Protein AF-A0A7K1SNZ6-F1 (afdb_monomer)

Structure (mmCIF, N/CA/C/O backbone):
data_AF-A0A7K1SNZ6-F1
#
_entry.id   AF-A0A7K1SNZ6-F1
#
loop_
_atom_site.group_PDB
_atom_site.id
_atom_site.type_symbol
_atom_site.label_atom_id
_atom_site.label_alt_id
_atom_site.label_comp_id
_atom_site.label_asym_id
_atom_site.label_entity_id
_atom_site.label_seq_id
_atom_site.pdbx_PDB_ins_code
_atom_site.Cartn_x
_atom_site.Cartn_y
_atom_site.Cartn_z
_atom_site.occupancy
_atom_site.B_iso_or_equiv
_atom_site.auth_seq_id
_atom_site.auth_comp_id
_atom_site.auth_asym_id
_atom_site.auth_atom_id
_atom_site.pdbx_PDB_model_num
ATOM 1 N N . MET A 1 1 ? -1.667 -1.024 -24.537 1.00 57.47 1 MET A N 1
ATOM 2 C CA . MET A 1 1 ? -0.848 -2.025 -25.266 1.00 57.47 1 MET A CA 1
ATOM 3 C C . MET A 1 1 ? 0.159 -1.388 -26.225 1.00 57.47 1 MET A C 1
ATOM 5 O O . MET A 1 1 ? 1.311 -1.792 -26.178 1.00 57.47 1 MET A O 1
ATOM 9 N N . SER A 1 2 ? -0.207 -0.375 -27.024 1.00 73.75 2 SER A N 1
ATOM 10 C CA . SER A 1 2 ? 0.684 0.258 -28.022 1.00 73.75 2 SER A CA 1
ATOM 11 C C . SER A 1 2 ? 2.020 0.777 -27.465 1.00 73.75 2 SER A C 1
ATOM 13 O O . SER A 1 2 ? 3.071 0.443 -28.004 1.00 73.75 2 SER A O 1
ATOM 15 N N . TRP A 1 3 ? 2.006 1.516 -26.352 1.00 80.81 3 TRP A N 1
ATOM 16 C CA . TRP A 1 3 ? 3.226 2.086 -25.759 1.00 80.81 3 TRP A CA 1
ATOM 17 C C . TRP A 1 3 ? 4.216 1.035 -25.242 1.00 80.81 3 TRP A C 1
ATOM 19 O O . TRP A 1 3 ? 5.423 1.224 -25.354 1.00 80.81 3 TRP A O 1
ATOM 29 N N . LYS A 1 4 ? 3.731 -0.113 -24.742 1.00 82.69 4 LYS A N 1
ATOM 30 C CA . LYS A 1 4 ? 4.611 -1.208 -24.302 1.00 82.69 4 LYS A CA 1
ATOM 31 C C . LYS A 1 4 ? 5.276 -1.906 -25.486 1.00 82.69 4 LYS A C 1
ATOM 33 O O . LYS A 1 4 ? 6.459 -2.219 -25.418 1.00 82.69 4 LYS A O 1
ATOM 38 N N . CYS A 1 5 ? 4.533 -2.126 -26.571 1.00 82.38 5 CYS A N 1
ATOM 39 C CA . CYS A 1 5 ? 5.098 -2.659 -27.809 1.00 82.38 5 CYS A CA 1
ATOM 40 C C . CYS A 1 5 ? 6.166 -1.718 -28.372 1.00 82.38 5 CYS A C 1
ATOM 42 O O . CYS A 1 5 ? 7.223 -2.182 -28.789 1.00 82.38 5 CYS A O 1
ATOM 44 N N . TYR A 1 6 ? 5.911 -0.408 -28.332 1.00 83.25 6 TYR A N 1
ATOM 45 C CA . TYR A 1 6 ? 6.887 0.586 -28.756 1.00 83.25 6 TYR A CA 1
ATOM 46 C C . TYR A 1 6 ? 8.142 0.564 -27.883 1.00 83.25 6 TYR A C 1
ATOM 48 O O . TYR A 1 6 ? 9.233 0.500 -28.428 1.00 83.25 6 TYR A O 1
ATOM 56 N N . GLU A 1 7 ? 8.011 0.522 -26.555 1.00 82.69 7 GLU A N 1
ATOM 57 C CA . GLU A 1 7 ? 9.158 0.447 -25.638 1.00 82.69 7 GLU A CA 1
ATOM 58 C C . GLU A 1 7 ? 10.034 -0.789 -25.879 1.00 82.69 7 GLU A C 1
ATOM 60 O O . GLU A 1 7 ? 11.257 -0.668 -25.935 1.00 82.69 7 GLU A O 1
ATOM 65 N N . LEU A 1 8 ? 9.417 -1.954 -26.099 1.00 84.81 8 LEU A N 1
ATOM 66 C CA . LEU A 1 8 ? 10.135 -3.187 -26.427 1.00 84.81 8 LEU A CA 1
ATOM 67 C C . LEU A 1 8 ? 10.805 -3.118 -27.804 1.00 84.81 8 LEU A C 1
ATOM 69 O O . LEU A 1 8 ? 11.910 -3.621 -27.971 1.00 84.81 8 LEU A O 1
ATOM 73 N N . ALA A 1 9 ? 10.159 -2.493 -28.790 1.00 84.75 9 ALA A N 1
ATOM 74 C CA . ALA A 1 9 ? 10.706 -2.356 -30.136 1.00 84.75 9 ALA A CA 1
ATOM 75 C C . ALA A 1 9 ? 11.803 -1.285 -30.224 1.00 84.75 9 ALA A C 1
ATOM 77 O O . ALA A 1 9 ? 12.743 -1.442 -31.001 1.00 84.75 9 ALA A O 1
ATOM 78 N N . PHE A 1 10 ? 11.713 -0.219 -29.423 1.00 83.38 10 PHE A N 1
ATOM 79 C CA . PHE A 1 10 ? 12.566 0.970 -29.467 1.00 83.38 10 PHE A CA 1
ATOM 80 C C . PHE A 1 10 ? 14.077 0.677 -29.553 1.00 83.38 10 PHE A C 1
ATOM 82 O O . PHE A 1 10 ? 14.726 1.215 -30.456 1.00 83.38 10 PHE A O 1
ATOM 89 N N . PRO A 1 11 ? 14.673 -0.209 -28.722 1.00 80.31 11 PRO A N 1
ATOM 90 C CA . PRO A 1 11 ? 16.097 -0.540 -28.835 1.00 80.31 11 PRO A CA 1
ATOM 91 C C . PRO A 1 11 ? 16.461 -1.293 -30.123 1.00 80.31 11 PRO A C 1
ATOM 93 O O . PRO A 1 11 ? 17.622 -1.252 -30.541 1.00 80.31 11 PRO A O 1
ATOM 96 N N . HIS A 1 12 ? 15.495 -1.963 -30.754 1.00 82.25 12 HIS A N 1
ATOM 97 C CA . HIS A 1 12 ? 15.685 -2.794 -31.941 1.00 82.25 12 HIS A CA 1
ATOM 98 C C .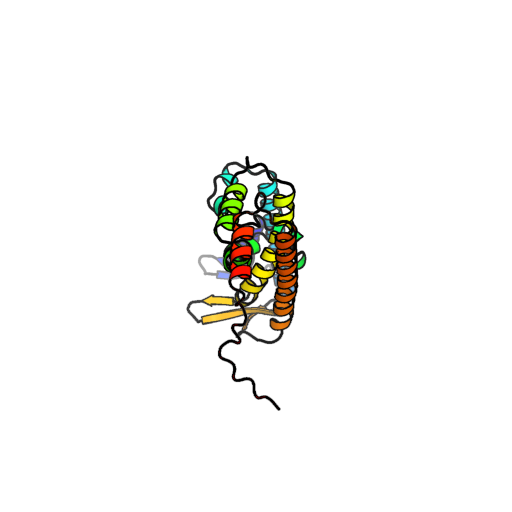 HIS A 1 12 ? 15.452 -2.046 -33.256 1.00 82.25 12 HIS A C 1
ATOM 100 O O . HIS A 1 12 ? 15.982 -2.472 -34.276 1.00 82.25 12 HIS A O 1
ATOM 106 N N . LEU A 1 13 ? 14.759 -0.900 -33.247 1.00 80.94 13 LEU A N 1
ATOM 107 C CA . LEU A 1 13 ? 14.445 -0.124 -34.461 1.00 80.94 13 LEU A CA 1
ATOM 108 C C . LEU A 1 13 ? 15.685 0.314 -35.263 1.00 80.94 13 LEU A C 1
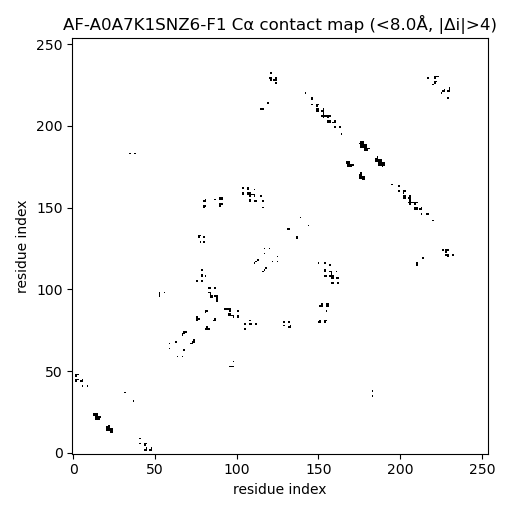ATOM 110 O O . LEU A 1 13 ? 15.599 0.549 -36.466 1.00 80.94 13 LEU A O 1
ATOM 114 N N . LYS A 1 14 ? 16.849 0.407 -34.613 1.00 75.88 14 LYS A N 1
ATOM 115 C CA . LYS A 1 14 ? 18.131 0.771 -35.243 1.00 75.88 14 LYS A CA 1
ATOM 116 C C . LYS A 1 14 ? 18.872 -0.401 -35.895 1.00 75.88 14 LYS A C 1
ATOM 118 O O . LYS A 1 14 ? 19.865 -0.175 -36.591 1.00 75.88 14 LYS A O 1
ATOM 123 N N . PHE A 1 15 ? 18.431 -1.632 -35.651 1.00 77.62 15 PHE A N 1
ATOM 124 C CA . PHE A 1 15 ? 19.070 -2.847 -36.140 1.00 77.62 15 PHE A CA 1
ATOM 125 C C . PHE A 1 15 ? 18.203 -3.511 -37.211 1.00 77.62 15 PHE A C 1
ATOM 127 O O . PHE A 1 15 ? 16.993 -3.645 -37.060 1.00 77.62 15 PHE A O 1
ATOM 134 N N . LYS A 1 16 ? 18.836 -3.969 -38.290 1.00 76.62 16 LYS A N 1
ATOM 135 C CA . LYS A 1 16 ? 18.243 -4.895 -39.255 1.00 76.62 16 LYS A CA 1
ATOM 136 C C . LYS A 1 16 ? 18.978 -6.222 -39.173 1.00 76.62 16 LYS A C 1
ATOM 138 O O . LYS A 1 16 ? 20.205 -6.248 -39.211 1.00 76.62 16 LYS A O 1
ATOM 143 N N . ALA A 1 17 ? 18.225 -7.309 -39.065 1.00 78.00 17 ALA A N 1
ATOM 144 C CA . ALA A 1 17 ? 18.748 -8.656 -39.236 1.00 78.00 17 ALA A CA 1
ATOM 145 C C . ALA A 1 17 ? 18.570 -9.064 -40.704 1.00 78.00 17 ALA A C 1
ATOM 147 O O . ALA A 1 17 ? 17.466 -8.960 -41.237 1.00 78.00 17 ALA A O 1
ATOM 148 N N . GLY A 1 18 ? 19.649 -9.496 -41.351 1.00 83.44 18 GLY A N 1
ATOM 149 C CA . GLY A 1 18 ? 19.630 -10.053 -42.703 1.00 83.44 18 GLY A CA 1
ATOM 150 C C . GLY A 1 18 ? 20.576 -11.245 -42.825 1.00 83.44 18 GLY A C 1
ATOM 151 O O . GLY A 1 18 ? 21.209 -11.645 -41.850 1.00 83.44 18 GLY A O 1
ATOM 152 N N . GLU A 1 19 ? 20.708 -11.793 -44.032 1.00 78.25 19 GLU A N 1
ATOM 153 C CA . GLU A 1 19 ? 21.561 -12.966 -44.308 1.00 78.25 19 GLU A CA 1
ATOM 154 C C . GLU A 1 19 ? 23.050 -12.719 -44.006 1.00 78.25 19 GLU A C 1
ATOM 156 O O . GLU A 1 19 ? 23.795 -13.647 -43.710 1.00 78.25 19 GLU A O 1
ATOM 161 N N . LEU A 1 20 ? 23.472 -11.451 -44.003 1.00 78.25 20 LEU A N 1
ATOM 162 C CA . LEU A 1 20 ? 24.823 -11.006 -43.643 1.00 78.25 20 LEU A CA 1
ATOM 163 C C . LEU A 1 20 ? 24.978 -10.644 -42.151 1.00 78.25 20 LEU A C 1
ATOM 165 O O . LEU A 1 20 ? 25.983 -10.051 -41.763 1.00 78.25 20 LEU A O 1
ATOM 169 N N . GLY A 1 21 ? 23.990 -10.965 -41.311 1.00 82.62 21 GLY A N 1
ATOM 170 C CA . GLY A 1 21 ? 24.003 -10.699 -39.872 1.00 82.62 21 GLY A CA 1
ATOM 171 C C . GLY A 1 21 ? 23.255 -9.429 -39.454 1.00 82.62 21 GLY A C 1
ATOM 172 O O . GLY A 1 21 ? 22.357 -8.942 -40.146 1.00 82.62 21 GLY A O 1
ATOM 173 N N . LEU A 1 22 ? 23.595 -8.912 -38.268 1.00 79.81 22 LEU A N 1
ATOM 174 C CA . LEU A 1 22 ? 22.990 -7.708 -37.692 1.00 79.81 22 LEU A CA 1
ATOM 175 C C . LEU A 1 22 ? 23.693 -6.451 -38.217 1.00 79.81 22 LEU A C 1
ATOM 177 O O . LEU A 1 22 ? 24.872 -6.232 -37.947 1.00 79.81 22 LEU A O 1
ATOM 181 N N . GLN A 1 23 ? 22.956 -5.601 -38.928 1.00 76.62 23 GLN A N 1
ATOM 182 C CA . GLN A 1 23 ? 23.449 -4.338 -39.473 1.00 76.62 23 GLN A CA 1
ATOM 183 C C . GLN A 1 23 ? 22.744 -3.147 -38.819 1.00 76.62 23 GLN A C 1
ATOM 185 O O . GLN A 1 23 ? 21.534 -3.167 -38.584 1.00 76.62 23 GLN A O 1
ATOM 190 N N . LYS A 1 24 ? 23.497 -2.080 -38.535 1.00 77.38 24 LYS A N 1
ATOM 191 C CA . LYS A 1 24 ? 22.931 -0.801 -38.091 1.00 77.38 24 LYS A CA 1
ATOM 192 C C . LYS A 1 24 ? 22.447 -0.017 -39.309 1.00 77.38 24 LYS A C 1
ATOM 194 O O . LYS A 1 24 ? 23.202 0.176 -40.258 1.00 77.38 24 LYS A O 1
ATOM 199 N N . VAL A 1 25 ? 21.211 0.471 -39.271 1.00 72.50 25 VAL A N 1
ATOM 200 C CA . VAL A 1 25 ? 20.661 1.298 -40.353 1.00 72.50 25 VAL A CA 1
ATOM 201 C C . VAL A 1 25 ? 21.091 2.747 -40.147 1.00 72.50 25 VAL A C 1
ATOM 203 O O . VAL A 1 25 ? 20.584 3.416 -39.253 1.00 72.50 25 VAL A O 1
ATOM 206 N N . ASN A 1 26 ? 22.006 3.239 -40.981 1.00 75.38 26 ASN A N 1
ATOM 207 C CA . ASN A 1 26 ? 22.326 4.663 -41.084 1.00 75.38 26 ASN A CA 1
ATOM 208 C C . ASN A 1 26 ? 21.947 5.143 -42.493 1.00 75.38 26 ASN A C 1
ATOM 210 O O . ASN A 1 26 ? 22.510 4.670 -43.478 1.00 75.38 26 ASN A O 1
ATOM 214 N N . GLY A 1 27 ? 20.979 6.056 -42.598 1.00 78.31 27 GLY A N 1
ATOM 215 C CA . GLY A 1 27 ? 20.646 6.709 -43.868 1.00 78.31 27 GLY A CA 1
ATOM 216 C C . GLY A 1 27 ? 21.690 7.763 -44.251 1.00 78.31 27 GLY A C 1
ATOM 217 O O . GLY A 1 27 ? 22.347 8.323 -43.378 1.00 78.31 27 GLY A O 1
ATOM 218 N N . GLN A 1 28 ? 21.807 8.071 -45.547 1.00 72.88 28 GLN A N 1
ATOM 219 C CA . GLN A 1 28 ? 22.825 8.982 -46.106 1.00 72.88 28 GLN A CA 1
ATOM 220 C C . GLN A 1 28 ? 22.771 10.421 -45.537 1.00 72.88 28 GLN A C 1
ATOM 222 O O . GLN A 1 28 ? 23.765 11.129 -45.617 1.00 72.88 28 GLN A O 1
ATOM 227 N N . ASN A 1 29 ? 21.656 10.813 -44.901 1.00 78.00 29 ASN A N 1
ATOM 228 C CA . ASN A 1 29 ? 21.442 12.106 -44.227 1.00 78.00 29 ASN A CA 1
ATOM 229 C C . ASN A 1 29 ? 20.966 11.959 -42.763 1.00 78.00 29 ASN A C 1
ATOM 231 O O . ASN A 1 29 ? 20.324 12.858 -42.222 1.00 78.00 29 ASN A O 1
ATOM 235 N N . ALA A 1 30 ? 21.188 10.807 -42.123 1.00 75.56 30 ALA A N 1
ATOM 236 C CA . ALA A 1 30 ? 20.726 10.586 -40.753 1.00 75.56 30 ALA A CA 1
ATOM 237 C C . ALA A 1 30 ? 21.643 11.288 -39.735 1.00 75.56 30 ALA A C 1
ATOM 239 O O . ALA A 1 30 ? 22.845 11.028 -39.695 1.00 75.56 30 ALA A O 1
ATOM 240 N N . VAL A 1 31 ? 21.068 12.137 -38.879 1.00 77.62 31 VAL A N 1
ATOM 241 C CA . VAL A 1 31 ? 21.777 12.728 -37.734 1.00 77.62 31 VAL A CA 1
ATOM 242 C C . VAL A 1 31 ? 21.830 11.703 -36.601 1.00 77.62 31 VAL A C 1
ATOM 244 O O . VAL A 1 31 ? 20.829 11.060 -36.281 1.00 77.62 31 VAL A O 1
ATOM 247 N N . ALA A 1 32 ? 23.006 11.520 -36.001 1.00 75.50 32 ALA A N 1
ATOM 248 C CA . ALA A 1 32 ? 23.161 10.638 -34.852 1.00 75.50 32 ALA A CA 1
ATOM 249 C C . ALA A 1 32 ? 22.458 11.238 -33.623 1.00 75.50 32 ALA A C 1
ATOM 251 O O . ALA A 1 32 ? 22.803 12.332 -33.191 1.00 75.50 32 ALA A O 1
ATOM 252 N N . ILE A 1 33 ? 21.505 10.499 -33.054 1.00 77.38 33 ILE A N 1
ATOM 253 C CA . ILE A 1 33 ? 20.832 10.861 -31.799 1.00 77.38 33 ILE A CA 1
ATOM 254 C C . ILE A 1 33 ? 21.822 10.687 -30.640 1.00 77.38 33 ILE A C 1
ATOM 256 O O . ILE A 1 33 ? 22.510 9.661 -30.551 1.00 77.38 33 ILE A O 1
ATOM 260 N N . SER A 1 34 ? 21.893 11.673 -29.749 1.00 83.81 34 SER A N 1
ATOM 261 C CA . SER A 1 34 ? 22.711 11.595 -28.539 1.00 83.81 34 SER A CA 1
ATOM 262 C C . SER A 1 34 ? 22.146 10.583 -27.530 1.00 83.81 34 SER A C 1
ATOM 264 O O . SER A 1 34 ? 20.972 10.212 -27.559 1.00 83.81 34 SER A O 1
ATOM 266 N N . LYS A 1 35 ? 22.974 10.127 -26.580 1.00 80.62 35 LYS A N 1
ATOM 267 C CA . LYS A 1 35 ? 22.510 9.225 -25.508 1.00 80.62 35 LYS A CA 1
ATOM 268 C C . LYS A 1 35 ? 21.352 9.846 -24.712 1.00 80.62 35 LYS A C 1
ATOM 270 O O . LYS A 1 35 ? 20.414 9.131 -24.377 1.00 80.62 35 LYS A O 1
ATOM 275 N N . TRP A 1 36 ? 21.416 11.147 -24.431 1.00 80.44 36 TRP A N 1
ATOM 276 C CA . TRP A 1 36 ? 20.411 11.850 -23.633 1.00 80.44 36 TRP A CA 1
ATOM 277 C C . TRP A 1 36 ? 19.060 11.934 -24.331 1.00 80.44 36 TRP A C 1
ATOM 279 O O . TRP A 1 36 ? 18.066 11.571 -23.722 1.00 80.44 36 TRP A O 1
ATOM 289 N N . GLU A 1 37 ? 19.020 12.292 -25.613 1.00 81.88 37 GLU A N 1
ATOM 290 C CA . GLU A 1 37 ? 17.768 12.331 -26.388 1.00 81.88 37 GLU A CA 1
ATOM 291 C C . GLU A 1 37 ? 17.118 10.942 -26.503 1.00 81.88 37 GLU A C 1
ATOM 293 O O . GLU A 1 37 ? 15.893 10.809 -26.472 1.00 81.88 37 GLU A O 1
ATOM 298 N N . TYR A 1 38 ? 17.933 9.884 -26.602 1.00 83.69 38 TYR A N 1
ATOM 299 C CA . TYR A 1 38 ? 17.439 8.506 -26.585 1.00 83.69 38 TYR A CA 1
ATOM 300 C C . TYR A 1 38 ? 16.837 8.126 -25.226 1.00 83.69 38 TYR A C 1
ATOM 302 O O . TYR A 1 38 ? 1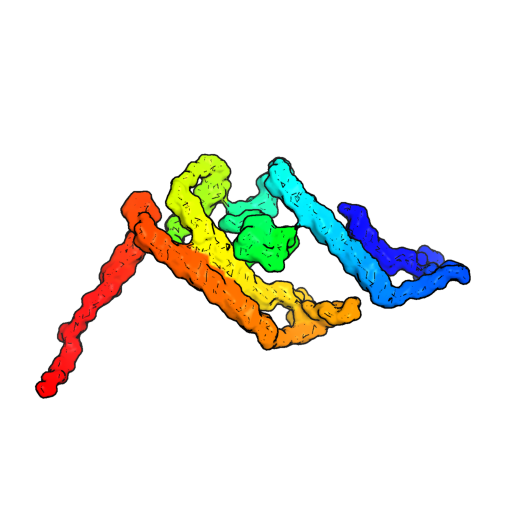5.768 7.513 -25.178 1.00 83.69 38 TYR A O 1
ATOM 310 N N . VAL A 1 39 ? 17.531 8.452 -24.131 1.00 83.81 39 VAL A N 1
ATOM 311 C CA . VAL A 1 39 ? 17.058 8.175 -22.767 1.00 83.81 39 VAL A CA 1
ATOM 312 C C . VAL A 1 39 ? 15.784 8.963 -22.479 1.00 83.81 39 VAL A C 1
ATOM 314 O O . VAL A 1 39 ? 14.804 8.350 -22.074 1.00 83.81 39 VAL A O 1
ATOM 317 N N . ASP A 1 40 ? 15.756 10.255 -22.793 1.00 84.75 40 ASP A N 1
ATOM 318 C CA . ASP A 1 40 ? 14.594 11.132 -22.625 1.00 84.75 40 ASP A CA 1
ATOM 319 C C . ASP A 1 40 ? 13.374 10.606 -23.397 1.00 84.75 40 ASP A C 1
ATOM 321 O O . ASP A 1 40 ? 12.301 10.402 -22.831 1.00 84.75 40 ASP A O 1
ATOM 325 N N . SER A 1 41 ? 13.562 10.227 -24.667 1.00 84.69 41 SER A N 1
ATOM 326 C CA . SER A 1 41 ? 12.498 9.600 -25.461 1.00 84.69 41 SER A CA 1
ATOM 327 C C . SER A 1 41 ? 11.994 8.306 -24.816 1.00 84.69 41 SER A C 1
ATOM 329 O O . SER A 1 41 ? 10.788 8.063 -24.748 1.00 84.69 41 SER A O 1
ATOM 331 N N . LYS A 1 42 ? 12.896 7.442 -24.336 1.00 83.81 42 LYS A N 1
ATOM 332 C CA . LYS A 1 42 ? 12.517 6.195 -23.657 1.00 83.81 42 LYS A CA 1
ATOM 333 C C . LYS A 1 42 ? 11.740 6.478 -22.365 1.00 83.81 42 LYS A C 1
ATOM 335 O O . LYS A 1 42 ? 10.724 5.828 -22.127 1.00 83.81 42 LYS A O 1
ATOM 340 N N . GLU A 1 43 ? 12.194 7.426 -21.555 1.00 85.56 43 GLU A N 1
ATOM 341 C CA . GLU A 1 43 ? 11.553 7.821 -20.300 1.00 85.56 43 GLU A CA 1
ATOM 342 C C . GLU A 1 43 ? 10.167 8.426 -20.539 1.00 85.56 43 GLU A C 1
ATOM 344 O O . GLU A 1 43 ? 9.212 8.022 -19.876 1.00 85.56 43 GLU A O 1
ATOM 349 N N . ALA A 1 44 ? 10.0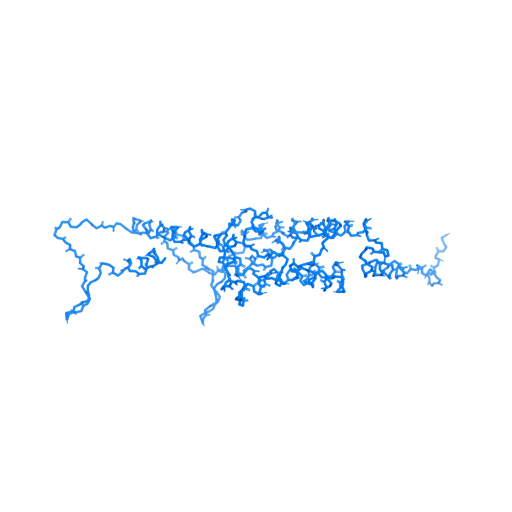07 9.278 -21.554 1.00 86.19 44 ALA A N 1
ATOM 350 C CA . ALA A 1 44 ? 8.705 9.805 -21.958 1.00 86.19 44 ALA A CA 1
ATOM 351 C C . ALA A 1 44 ? 7.721 8.687 -22.354 1.00 86.19 44 ALA A C 1
ATOM 353 O O . ALA A 1 44 ? 6.556 8.705 -21.949 1.00 86.19 44 ALA A O 1
ATOM 354 N N . ASN A 1 45 ? 8.181 7.664 -23.088 1.00 86.62 45 ASN A N 1
ATOM 355 C CA . ASN A 1 45 ? 7.344 6.505 -23.423 1.00 86.62 45 ASN A CA 1
ATOM 356 C C . ASN A 1 45 ? 6.944 5.693 -22.189 1.00 86.62 45 ASN A C 1
ATOM 358 O O . ASN A 1 45 ? 5.801 5.244 -22.094 1.00 86.62 45 ASN A O 1
ATOM 362 N N . LEU A 1 46 ? 7.875 5.493 -21.252 1.00 85.25 46 LEU A N 1
ATOM 363 C CA . LEU A 1 46 ? 7.595 4.806 -19.992 1.00 85.25 46 LEU A CA 1
ATOM 364 C C . LEU A 1 46 ? 6.585 5.589 -19.148 1.00 85.25 46 LEU A C 1
ATOM 366 O O . LEU A 1 46 ? 5.636 4.991 -18.650 1.00 85.25 46 LEU A O 1
ATOM 370 N N . ALA A 1 47 ? 6.711 6.915 -19.077 1.00 86.75 47 ALA A N 1
ATOM 371 C CA . ALA A 1 47 ? 5.753 7.771 -18.384 1.00 86.75 47 ALA A CA 1
ATOM 372 C C . ALA A 1 47 ? 4.343 7.674 -18.996 1.00 86.75 47 ALA A C 1
ATOM 374 O O . ALA A 1 47 ? 3.358 7.561 -18.268 1.00 86.75 47 ALA A O 1
ATOM 375 N N . MET A 1 48 ? 4.233 7.650 -20.331 1.00 86.81 48 MET A N 1
ATOM 376 C CA . MET A 1 48 ? 2.946 7.464 -21.018 1.00 86.81 48 MET A CA 1
ATOM 377 C C . MET A 1 48 ? 2.360 6.069 -20.799 1.00 86.81 48 MET A C 1
ATOM 379 O O . MET A 1 48 ? 1.146 5.922 -20.646 1.00 86.81 48 MET A O 1
ATOM 383 N N . LEU A 1 49 ? 3.207 5.038 -20.769 1.00 87.56 49 LEU A N 1
ATOM 384 C CA . LEU A 1 49 ? 2.786 3.681 -20.439 1.00 87.56 49 LEU A CA 1
ATOM 385 C C . LEU A 1 49 ? 2.240 3.605 -19.010 1.00 87.56 49 LEU A C 1
ATOM 387 O O . LEU A 1 49 ? 1.160 3.050 -18.817 1.00 87.56 49 LEU A O 1
ATOM 391 N N . ASP A 1 50 ? 2.962 4.160 -18.038 1.00 86.44 50 ASP A N 1
ATOM 392 C CA . ASP A 1 50 ? 2.539 4.173 -16.639 1.00 86.44 50 ASP A CA 1
ATOM 393 C C . ASP A 1 50 ? 1.220 4.946 -16.485 1.00 86.44 50 ASP A C 1
ATOM 395 O O . ASP A 1 50 ? 0.273 4.414 -15.911 1.00 86.44 50 ASP A O 1
ATOM 399 N N . LEU A 1 51 ? 1.082 6.124 -17.104 1.00 87.62 51 LEU A N 1
ATOM 400 C CA . LEU A 1 51 ? -0.176 6.882 -17.105 1.00 87.62 51 LEU A CA 1
ATOM 401 C C . LEU A 1 51 ? -1.344 6.079 -17.702 1.00 87.62 51 LEU A C 1
ATOM 403 O O . LEU A 1 51 ? -2.440 6.049 -17.140 1.00 87.62 51 LEU A O 1
ATOM 407 N N . ALA A 1 52 ? -1.125 5.408 -18.836 1.00 89.00 52 ALA A N 1
ATOM 408 C CA . ALA A 1 52 ? -2.152 4.585 -19.468 1.00 89.00 52 ALA A CA 1
ATOM 409 C C . ALA A 1 52 ? -2.569 3.398 -18.583 1.00 89.00 52 ALA A C 1
ATOM 411 O O . ALA A 1 52 ? -3.748 3.039 -18.557 1.00 89.00 52 ALA A O 1
ATOM 412 N N . LEU A 1 53 ? -1.622 2.798 -17.856 1.00 87.19 53 LEU A N 1
ATOM 413 C CA . LEU A 1 53 ? -1.900 1.726 -16.903 1.00 87.19 53 LEU A CA 1
ATOM 414 C C . LEU A 1 53 ? -2.691 2.233 -15.695 1.00 87.19 53 LEU A C 1
ATOM 416 O O . LEU A 1 53 ? -3.659 1.584 -15.306 1.00 87.19 53 LEU A O 1
ATOM 420 N N . GLU A 1 54 ? -2.342 3.388 -15.129 1.00 86.25 54 GLU A N 1
ATOM 421 C CA . GLU A 1 54 ? -3.088 3.934 -13.990 1.00 86.25 54 GLU A CA 1
ATOM 422 C C . GLU A 1 54 ? -4.514 4.345 -14.376 1.00 86.25 54 GLU A C 1
ATOM 424 O O . GLU A 1 54 ? -5.462 4.054 -13.644 1.00 86.25 54 GLU A O 1
ATOM 429 N N . ASN A 1 55 ? -4.705 4.914 -15.570 1.00 88.56 55 ASN A N 1
ATOM 430 C CA . ASN A 1 55 ? -6.042 5.195 -16.099 1.00 88.56 55 ASN A CA 1
ATOM 431 C C . ASN A 1 55 ? -6.864 3.913 -16.293 1.00 88.56 55 ASN A C 1
ATOM 433 O O . ASN A 1 55 ? -8.054 3.887 -15.982 1.00 88.56 55 ASN A O 1
ATOM 437 N N . PHE A 1 56 ? -6.234 2.836 -16.773 1.00 89.94 56 PHE A N 1
ATOM 438 C CA . PHE A 1 56 ? -6.886 1.534 -16.909 1.00 89.94 56 PHE A CA 1
ATOM 439 C C . PHE A 1 56 ? -7.345 0.982 -15.555 1.00 89.94 56 PHE A C 1
ATOM 441 O O . PHE A 1 56 ? -8.495 0.562 -15.424 1.00 89.94 56 PHE A O 1
ATOM 448 N N . TRP A 1 57 ? -6.483 1.016 -14.538 1.00 86.88 57 TRP A N 1
ATOM 449 C CA . TRP A 1 57 ? -6.845 0.551 -13.200 1.00 86.88 57 TRP A CA 1
ATOM 450 C C . TRP A 1 57 ? -7.931 1.412 -12.557 1.00 86.88 57 TRP A C 1
ATOM 452 O O . TRP A 1 57 ? -8.879 0.867 -12.000 1.00 86.88 57 TRP A O 1
ATOM 462 N N . SER A 1 58 ? -7.861 2.737 -12.704 1.00 85.81 58 SER A N 1
ATOM 463 C CA . SER A 1 58 ? -8.912 3.636 -12.217 1.00 85.81 58 SER A CA 1
ATOM 464 C C . SER A 1 58 ? -10.265 3.346 -12.883 1.00 85.81 58 SER A C 1
ATOM 466 O O . SER A 1 58 ? -11.288 3.252 -12.201 1.00 85.81 58 SER A O 1
ATOM 468 N N . ALA A 1 59 ? -10.279 3.111 -14.200 1.00 89.50 59 ALA A N 1
ATOM 469 C CA . ALA A 1 59 ? -11.488 2.710 -14.917 1.00 89.50 59 ALA A CA 1
ATOM 470 C C . ALA A 1 59 ? -12.009 1.336 -14.460 1.00 89.50 59 ALA A C 1
ATOM 472 O O . ALA A 1 59 ? -13.222 1.137 -14.353 1.00 89.50 59 ALA A O 1
ATOM 473 N N . MET A 1 60 ? -11.117 0.390 -14.152 1.00 89.06 60 MET A N 1
ATOM 474 C CA . MET A 1 60 ? -11.481 -0.928 -13.626 1.00 89.06 60 MET A CA 1
ATOM 475 C C . MET A 1 60 ? -12.107 -0.842 -12.226 1.00 89.06 60 MET A C 1
ATOM 477 O O . MET A 1 60 ? -13.093 -1.526 -11.954 1.00 89.06 60 MET A O 1
ATOM 481 N N . GLU A 1 61 ? -11.574 0.010 -11.349 1.00 85.38 61 GLU A N 1
ATOM 482 C CA . GLU A 1 61 ? -12.102 0.222 -9.995 1.00 85.38 61 GLU A CA 1
ATOM 483 C C . GLU A 1 61 ? -13.458 0.934 -9.999 1.00 85.38 61 GLU A C 1
ATOM 485 O O . GLU A 1 61 ? -14.306 0.638 -9.154 1.00 85.38 61 GLU A O 1
ATOM 490 N N . SER A 1 62 ? -13.687 1.816 -10.976 1.00 88.62 62 SER A N 1
ATOM 491 C CA . SER A 1 62 ? -14.972 2.488 -11.176 1.00 88.62 62 SER A CA 1
ATOM 492 C C . SER A 1 62 ? -16.033 1.557 -11.777 1.00 88.62 62 SER A C 1
ATOM 494 O O . SER A 1 62 ? -17.128 1.442 -11.233 1.00 88.62 62 SER A O 1
ATOM 496 N N . SER A 1 63 ? -15.710 0.858 -12.871 1.00 92.44 63 SER A N 1
ATOM 497 C CA . SER A 1 63 ? -16.672 0.012 -13.598 1.00 92.44 63 SER A CA 1
ATOM 498 C C . SER A 1 63 ? -16.926 -1.353 -12.951 1.00 92.44 63 SER A C 1
ATOM 500 O O . SER A 1 63 ? -17.978 -1.942 -13.184 1.00 92.44 63 SER A O 1
ATOM 502 N N . LYS A 1 64 ? -15.977 -1.861 -12.149 1.00 89.75 64 LYS A N 1
ATOM 503 C CA . LYS A 1 64 ? -16.031 -3.158 -11.444 1.00 89.75 64 LYS A CA 1
ATOM 504 C C . LYS A 1 64 ? -16.591 -4.301 -12.312 1.00 89.75 64 LYS A C 1
ATOM 506 O O . LYS A 1 64 ? -17.569 -4.943 -11.926 1.00 89.75 64 LYS A O 1
ATOM 511 N N . PRO A 1 65 ? -15.986 -4.587 -13.480 1.00 93.94 65 PRO A N 1
ATOM 512 C CA . PRO A 1 65 ? -16.486 -5.628 -14.370 1.00 93.94 65 PRO A CA 1
ATOM 513 C C . PRO A 1 65 ? -16.429 -6.998 -13.683 1.00 93.94 65 PRO A C 1
ATOM 515 O O . PRO A 1 65 ? -15.526 -7.260 -12.888 1.00 93.94 65 PRO A O 1
ATOM 518 N N . ALA A 1 66 ? -17.341 -7.908 -14.036 1.00 93.31 66 ALA A N 1
ATOM 519 C CA . ALA A 1 66 ? -17.415 -9.243 -13.428 1.00 93.31 66 ALA A CA 1
ATOM 520 C C . ALA A 1 66 ? -16.095 -10.035 -13.534 1.00 93.31 66 ALA A C 1
ATOM 522 O O . ALA A 1 66 ? -15.715 -10.757 -12.615 1.00 93.31 66 ALA A O 1
ATOM 523 N N . ALA A 1 67 ? -15.352 -9.847 -14.631 1.00 91.56 67 ALA A N 1
ATOM 524 C CA . ALA A 1 67 ? -14.029 -10.443 -14.813 1.00 91.56 67 ALA A CA 1
ATOM 525 C C . ALA A 1 67 ? -13.008 -9.970 -13.760 1.00 91.56 67 ALA A C 1
ATOM 527 O O . ALA A 1 67 ? -12.119 -10.728 -13.379 1.00 91.56 67 ALA A O 1
ATOM 528 N N . TRP A 1 68 ? -13.135 -8.731 -13.274 1.00 89.88 68 TRP A N 1
ATOM 529 C CA . TRP A 1 68 ? -12.293 -8.198 -12.208 1.00 89.88 68 TRP A CA 1
ATOM 530 C C . TRP A 1 68 ? -12.739 -8.706 -10.840 1.00 89.88 68 TRP A C 1
ATOM 532 O O . TRP A 1 68 ? -11.924 -9.263 -10.107 1.00 89.88 68 TRP A O 1
ATOM 542 N N . THR A 1 69 ? -14.023 -8.575 -10.506 1.00 90.00 69 THR A N 1
ATOM 543 C CA . THR A 1 69 ? -14.548 -8.959 -9.184 1.00 90.00 69 THR A CA 1
ATOM 544 C C . THR A 1 69 ? -14.467 -10.465 -8.923 1.00 90.00 69 THR A C 1
ATOM 546 O O . THR A 1 69 ? -14.266 -10.875 -7.783 1.00 90.00 69 THR A O 1
ATOM 549 N N . GLY A 1 70 ? -14.536 -11.291 -9.970 1.00 90.44 70 GLY A N 1
ATOM 550 C CA . GLY A 1 70 ? -14.322 -12.739 -9.891 1.00 90.44 70 GLY A CA 1
ATOM 551 C C . GLY A 1 70 ? -12.851 -13.174 -9.863 1.00 90.44 70 GLY A C 1
ATOM 552 O O . GLY A 1 70 ? -12.568 -14.367 -9.762 1.00 90.44 70 GLY A O 1
ATOM 553 N N . SER A 1 71 ? -11.895 -12.247 -9.975 1.00 91.81 71 SER A N 1
ATOM 554 C CA . SER A 1 71 ? -10.472 -12.586 -10.047 1.00 91.81 71 SER A CA 1
ATOM 555 C C . SER A 1 71 ? -9.852 -12.875 -8.675 1.00 91.81 71 SER A C 1
ATOM 557 O O . SER A 1 71 ? -10.230 -12.316 -7.641 1.00 91.81 71 SER A O 1
ATOM 559 N N . THR A 1 72 ? -8.800 -13.696 -8.664 1.00 91.94 72 THR A N 1
ATOM 560 C CA . THR A 1 72 ? -8.010 -13.959 -7.448 1.00 91.94 72 THR A CA 1
ATOM 561 C C . THR A 1 72 ? -7.278 -12.711 -6.949 1.00 91.94 72 THR A C 1
ATOM 563 O O . THR A 1 72 ? -7.054 -12.569 -5.747 1.00 91.94 72 THR A O 1
ATOM 566 N N . ALA A 1 73 ? -6.921 -11.791 -7.850 1.00 87.94 73 ALA A N 1
ATOM 567 C CA . ALA A 1 73 ? -6.301 -10.516 -7.509 1.00 87.94 73 ALA A CA 1
ATOM 568 C C . ALA A 1 73 ? -7.267 -9.626 -6.715 1.00 87.94 73 ALA A C 1
ATOM 570 O O . ALA A 1 73 ? -6.891 -9.106 -5.663 1.00 87.94 73 ALA A O 1
ATOM 571 N N . TYR A 1 74 ? -8.526 -9.533 -7.147 1.00 89.75 74 TYR A N 1
ATOM 572 C CA . TYR A 1 74 ? -9.560 -8.828 -6.396 1.00 89.75 74 TYR A CA 1
ATOM 573 C C . TYR A 1 74 ? -9.796 -9.470 -5.027 1.00 89.75 74 TYR A C 1
ATOM 575 O O . TYR A 1 74 ? -9.766 -8.775 -4.013 1.00 89.75 74 TYR A O 1
ATOM 583 N N . ALA A 1 75 ? -9.909 -10.802 -4.967 1.00 89.81 75 ALA A N 1
ATOM 584 C CA . ALA A 1 75 ? -10.059 -11.521 -3.702 1.00 89.81 75 ALA A CA 1
ATOM 585 C C . ALA A 1 75 ? -8.905 -11.238 -2.722 1.00 89.81 75 ALA A C 1
ATOM 587 O O . ALA A 1 75 ? -9.150 -11.041 -1.534 1.00 89.81 75 ALA A O 1
ATOM 588 N N . LYS A 1 76 ? -7.654 -11.151 -3.200 1.00 90.50 76 LYS A N 1
ATOM 589 C CA . LYS A 1 76 ? -6.497 -10.763 -2.370 1.00 90.50 76 LYS A CA 1
ATOM 590 C C . LYS A 1 76 ? -6.626 -9.335 -1.830 1.00 90.50 76 LYS A C 1
ATOM 592 O O . LYS A 1 76 ? -6.346 -9.125 -0.653 1.00 90.50 76 LYS A O 1
ATOM 597 N N . ARG A 1 77 ? -7.076 -8.378 -2.649 1.00 89.88 77 ARG A N 1
ATOM 598 C CA . ARG A 1 77 ? -7.293 -6.979 -2.232 1.00 89.88 77 ARG A CA 1
ATOM 599 C C . ARG A 1 77 ? -8.432 -6.843 -1.213 1.00 89.88 77 ARG A C 1
ATOM 601 O O . ARG A 1 77 ? -8.324 -6.059 -0.283 1.00 89.88 77 ARG A O 1
ATOM 608 N N . GLN A 1 78 ? -9.477 -7.667 -1.304 1.00 89.62 78 GLN A N 1
ATOM 609 C CA . GLN A 1 78 ? -10.571 -7.682 -0.317 1.00 89.62 78 GLN A CA 1
ATOM 610 C C . GLN A 1 78 ? -10.167 -8.257 1.053 1.00 89.62 78 GLN A C 1
ATOM 612 O O . GLN A 1 78 ? -10.904 -8.137 2.032 1.00 89.62 78 GLN A O 1
ATOM 617 N N . GLN A 1 79 ? -8.994 -8.891 1.160 1.00 90.06 79 GLN A N 1
ATOM 618 C CA . GLN A 1 79 ? -8.507 -9.420 2.433 1.00 90.06 79 GLN A CA 1
ATOM 619 C C . GLN A 1 79 ? -7.847 -8.375 3.324 1.00 90.06 79 GLN A C 1
ATOM 621 O O . GLN A 1 79 ? -7.600 -8.709 4.477 1.00 90.06 79 GLN A O 1
ATOM 626 N N . VAL A 1 80 ? -7.557 -7.170 2.836 1.00 93.12 80 VAL A N 1
ATOM 627 C CA . VAL A 1 80 ? -6.902 -6.072 3.570 1.00 93.12 80 VAL A CA 1
ATOM 628 C C . VAL A 1 80 ? -7.878 -4.902 3.773 1.00 93.12 80 VAL A C 1
ATOM 630 O O . VAL A 1 80 ? -8.919 -4.833 3.116 1.00 93.12 80 VAL A O 1
ATOM 633 N N . PHE A 1 81 ? -7.608 -4.027 4.740 1.00 93.56 81 PHE A N 1
ATOM 634 C CA . PHE A 1 81 ? -8.432 -2.847 5.029 1.00 93.56 81 PHE A CA 1
ATOM 635 C C . PHE A 1 81 ? -8.297 -1.763 3.958 1.00 93.56 81 PHE A C 1
ATOM 637 O O . PHE A 1 81 ? -9.276 -1.082 3.683 1.00 93.56 81 PHE A O 1
ATOM 644 N N . ILE A 1 82 ? -7.128 -1.655 3.321 1.00 93.50 82 ILE A N 1
ATOM 645 C CA . ILE A 1 82 ? -6.879 -0.756 2.186 1.00 93.50 82 ILE A CA 1
ATOM 646 C C . ILE A 1 82 ? -6.932 -1.581 0.900 1.00 93.50 82 ILE A C 1
ATOM 648 O O . ILE A 1 82 ? -6.076 -2.437 0.685 1.00 93.50 82 ILE A O 1
ATOM 652 N N . ARG A 1 83 ? -7.937 -1.358 0.051 1.00 90.62 83 ARG A N 1
ATOM 653 C CA . ARG A 1 83 ? -8.279 -2.232 -1.090 1.00 90.62 83 ARG A CA 1
ATOM 654 C C . ARG A 1 83 ? -7.717 -1.764 -2.424 1.00 90.62 83 ARG A C 1
ATOM 656 O O . ARG A 1 83 ? -7.673 -2.555 -3.370 1.00 90.62 83 ARG A O 1
ATOM 663 N N . SER A 1 84 ? -7.310 -0.506 -2.517 1.00 90.56 84 SER A N 1
ATOM 664 C CA . SER A 1 84 ? -6.850 0.106 -3.760 1.00 90.56 84 SER A CA 1
ATOM 665 C C . SER A 1 84 ? -5.648 1.018 -3.542 1.00 90.56 84 SER A C 1
ATOM 667 O O . SER A 1 84 ? -5.398 1.518 -2.443 1.00 90.56 84 SER A O 1
ATOM 669 N N . ALA A 1 85 ? -4.921 1.278 -4.630 1.00 89.94 85 ALA A N 1
ATOM 670 C CA . ALA A 1 85 ? -3.888 2.308 -4.641 1.00 89.94 85 ALA A CA 1
ATOM 671 C C . ALA A 1 85 ? -4.486 3.711 -4.436 1.00 89.94 85 ALA A C 1
ATOM 673 O O . ALA A 1 85 ? -3.816 4.581 -3.886 1.00 89.94 85 ALA A O 1
ATOM 674 N N . GLY A 1 86 ? -5.741 3.921 -4.858 1.00 88.69 86 GLY A N 1
ATOM 675 C CA . GLY A 1 86 ? -6.492 5.150 -4.608 1.00 88.69 86 GLY A CA 1
ATOM 676 C C . GLY A 1 86 ? -6.675 5.410 -3.116 1.00 88.69 86 GLY A C 1
ATOM 677 O O . GLY A 1 86 ? -6.198 6.430 -2.628 1.00 88.69 86 GLY A O 1
ATOM 678 N N . GLU A 1 87 ? -7.246 4.446 -2.390 1.00 90.12 87 GLU A N 1
ATOM 679 C CA . GLU A 1 87 ? -7.425 4.518 -0.930 1.00 90.12 87 GLU A CA 1
ATOM 680 C C . GLU A 1 87 ? -6.087 4.706 -0.201 1.00 90.12 87 GLU A C 1
ATOM 682 O O . GLU A 1 87 ? -5.977 5.512 0.717 1.00 90.12 87 GLU A O 1
ATOM 687 N N . LEU A 1 88 ? -5.026 4.014 -0.636 1.00 91.38 88 LEU A N 1
ATOM 688 C CA . LEU A 1 88 ? -3.699 4.206 -0.046 1.00 91.38 88 LEU A CA 1
ATOM 689 C C . LEU A 1 88 ? -3.191 5.646 -0.240 1.00 91.38 88 LEU A C 1
ATOM 691 O O . LEU A 1 88 ? -2.612 6.226 0.677 1.00 91.38 88 LEU A O 1
ATOM 695 N N . SER A 1 89 ? -3.411 6.220 -1.426 1.00 90.38 89 SER A N 1
ATOM 696 C CA . SER A 1 89 ? -2.963 7.575 -1.762 1.00 90.38 89 SER A CA 1
ATOM 697 C C . SER A 1 89 ? -3.709 8.675 -1.005 1.00 90.38 89 SER A C 1
ATOM 699 O O . SER A 1 89 ? -3.157 9.756 -0.826 1.00 90.38 89 SER A O 1
ATOM 701 N N . GLU A 1 90 ? -4.927 8.408 -0.529 1.00 91.56 90 GLU A N 1
ATOM 702 C CA . GLU A 1 90 ? -5.682 9.342 0.317 1.00 91.56 90 GLU A CA 1
ATOM 703 C C . GLU A 1 90 ? -5.015 9.521 1.685 1.00 91.56 90 GLU A C 1
ATOM 705 O O . GLU A 1 90 ? -4.981 10.628 2.217 1.00 91.56 90 GLU A O 1
ATOM 710 N N . HIS A 1 91 ? -4.424 8.452 2.224 1.00 91.19 91 HIS A N 1
ATOM 711 C CA . HIS A 1 91 ? -3.721 8.488 3.506 1.00 91.19 91 HIS A CA 1
ATOM 712 C C . HIS A 1 91 ? -2.240 8.849 3.369 1.00 91.19 91 HIS A C 1
ATOM 714 O O . HIS A 1 91 ? -1.676 9.457 4.274 1.00 91.19 91 HIS A O 1
ATOM 720 N N . VAL A 1 92 ? -1.603 8.489 2.249 1.00 89.19 92 VAL A N 1
ATOM 721 C CA . VAL A 1 92 ? -0.197 8.813 1.968 1.00 89.19 92 VAL A CA 1
ATOM 722 C C . VAL A 1 92 ? -0.067 9.418 0.561 1.00 89.19 92 VAL A C 1
ATOM 724 O O . VAL A 1 92 ? 0.252 8.711 -0.404 1.00 89.19 92 VAL A O 1
ATOM 727 N N . PRO A 1 93 ? -0.270 10.743 0.419 1.00 84.88 93 PRO A N 1
ATOM 728 C CA . PRO A 1 93 ? -0.310 11.413 -0.885 1.00 84.88 93 PRO A CA 1
ATOM 729 C C . PRO A 1 93 ? 0.988 11.311 -1.693 1.00 84.88 93 PRO A C 1
ATOM 731 O O . PRO A 1 93 ? 0.963 11.366 -2.922 1.00 84.88 93 PRO A O 1
ATOM 734 N N . THR A 1 94 ? 2.130 11.125 -1.024 1.00 80.69 94 THR A N 1
ATOM 735 C CA . THR A 1 94 ? 3.460 11.065 -1.656 1.00 80.69 94 THR A CA 1
ATOM 736 C C . THR A 1 94 ? 3.627 9.887 -2.619 1.00 80.69 94 THR A C 1
ATOM 738 O O . THR A 1 94 ? 4.460 9.950 -3.524 1.00 80.69 94 THR A O 1
ATOM 741 N N . LEU A 1 95 ? 2.834 8.824 -2.468 1.00 77.75 95 LEU A N 1
ATOM 742 C CA . LEU A 1 95 ? 2.892 7.647 -3.338 1.00 77.75 95 LEU A CA 1
ATOM 743 C C . LEU A 1 95 ? 2.155 7.840 -4.665 1.00 77.75 95 LEU A C 1
ATOM 745 O O . LEU A 1 95 ? 2.503 7.199 -5.664 1.00 77.75 95 LEU A O 1
ATOM 749 N N . GLY A 1 96 ? 1.147 8.714 -4.681 1.00 81.38 96 GLY A N 1
ATOM 750 C CA . GLY A 1 96 ? 0.182 8.808 -5.770 1.00 81.38 96 GLY A CA 1
ATOM 751 C C . GLY A 1 96 ? -0.597 7.505 -5.994 1.00 81.38 96 GLY A C 1
ATOM 752 O O . GLY A 1 96 ? -0.535 6.554 -5.216 1.00 81.38 96 GLY A O 1
ATOM 753 N N . ARG A 1 97 ? -1.341 7.445 -7.099 1.00 81.00 97 ARG A N 1
ATOM 754 C CA . ARG A 1 97 ? -2.183 6.295 -7.462 1.00 81.00 97 ARG A CA 1
ATOM 755 C C . ARG A 1 97 ? -1.382 5.279 -8.267 1.00 81.00 97 ARG A C 1
ATOM 757 O O . ARG A 1 97 ? -1.595 5.171 -9.463 1.00 81.00 97 ARG A O 1
ATOM 764 N N . LYS A 1 98 ? -0.417 4.600 -7.638 1.00 86.06 98 LYS A N 1
ATOM 765 C CA . LYS A 1 98 ? 0.463 3.627 -8.313 1.00 86.06 98 LYS A CA 1
ATOM 766 C C . LYS A 1 98 ? 0.039 2.187 -8.031 1.00 86.06 98 LYS A C 1
ATOM 768 O O . LYS A 1 98 ? 0.427 1.609 -7.014 1.00 86.06 98 LYS A O 1
ATOM 773 N N . ASN A 1 99 ? -0.712 1.572 -8.943 1.00 85.69 99 ASN A N 1
ATOM 774 C CA . ASN A 1 99 ? -1.272 0.230 -8.732 1.00 85.69 99 ASN A CA 1
ATOM 775 C C . ASN A 1 99 ? -0.215 -0.878 -8.650 1.00 85.69 99 ASN A C 1
ATOM 777 O O . ASN A 1 99 ? -0.332 -1.791 -7.837 1.00 85.69 99 ASN A O 1
ATOM 781 N N . ARG A 1 100 ? 0.857 -0.783 -9.442 1.00 84.94 100 ARG A N 1
ATOM 782 C CA . ARG A 1 100 ? 1.954 -1.770 -9.410 1.00 84.94 100 ARG A CA 1
ATOM 783 C C . ARG A 1 100 ? 2.678 -1.779 -8.065 1.00 84.94 100 ARG A C 1
ATOM 785 O O . ARG A 1 100 ? 3.007 -2.842 -7.548 1.00 84.94 100 ARG A O 1
ATOM 792 N N . LEU A 1 101 ? 2.903 -0.591 -7.504 1.00 86.88 101 LEU A N 1
ATOM 793 C CA . LEU A 1 101 ? 3.501 -0.450 -6.181 1.00 86.88 101 LEU A CA 1
ATOM 794 C C . LEU A 1 101 ? 2.551 -0.992 -5.111 1.00 86.88 101 LEU A C 1
ATOM 796 O O . LEU A 1 101 ? 2.975 -1.742 -4.240 1.00 86.88 101 LEU A O 1
ATOM 800 N N . PHE A 1 102 ? 1.257 -0.684 -5.212 1.00 90.75 102 PHE A N 1
ATOM 801 C CA . PHE A 1 102 ? 0.250 -1.210 -4.294 1.00 90.75 102 PHE A CA 1
ATOM 802 C C . PHE A 1 102 ? 0.227 -2.748 -4.255 1.00 90.75 102 PHE A C 1
ATOM 804 O O . PHE A 1 102 ? 0.156 -3.335 -3.177 1.00 90.75 102 PHE A O 1
ATOM 811 N N . GLU A 1 103 ? 0.370 -3.422 -5.399 1.00 89.06 103 GLU A N 1
ATOM 812 C CA . GLU A 1 103 ? 0.445 -4.888 -5.433 1.00 89.06 103 GLU A CA 1
ATOM 813 C C . GLU A 1 103 ? 1.662 -5.451 -4.693 1.00 89.06 103 GLU A C 1
ATOM 815 O O . GLU A 1 103 ? 1.547 -6.477 -4.021 1.00 89.06 103 GLU A O 1
ATOM 820 N N . GLN A 1 104 ? 2.807 -4.768 -4.759 1.00 89.25 104 GLN A N 1
ATOM 821 C CA . GLN A 1 104 ? 3.990 -5.126 -3.972 1.00 89.25 104 GLN A CA 1
ATOM 822 C C . GLN A 1 104 ? 3.769 -4.858 -2.475 1.00 89.25 104 GLN A C 1
ATOM 824 O O . GLN A 1 104 ? 4.208 -5.638 -1.629 1.00 89.25 104 GLN A O 1
ATOM 829 N N . LEU A 1 105 ? 3.039 -3.789 -2.144 1.00 92.06 105 LEU A N 1
ATOM 830 C CA . LEU A 1 105 ? 2.732 -3.402 -0.770 1.00 92.06 105 LEU A CA 1
ATOM 831 C C . LEU A 1 105 ? 1.701 -4.309 -0.088 1.00 92.06 105 LEU A C 1
ATOM 833 O O . LEU A 1 105 ? 1.715 -4.384 1.136 1.00 92.06 105 LEU A O 1
ATOM 837 N N . LEU A 1 106 ? 0.858 -5.047 -0.820 1.00 92.88 106 LEU A N 1
ATOM 838 C CA . LEU A 1 106 ? -0.192 -5.907 -0.241 1.00 92.88 106 LEU A CA 1
ATOM 839 C C . LEU A 1 106 ? 0.314 -6.853 0.859 1.00 92.88 106 LEU A C 1
ATOM 841 O O . LEU A 1 106 ? -0.350 -7.035 1.882 1.00 92.88 106 LEU A O 1
ATOM 845 N N . THR A 1 107 ? 1.491 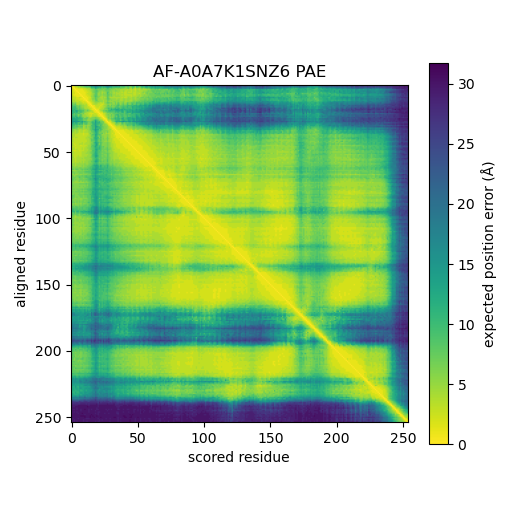-7.453 0.671 1.00 92.88 107 THR A N 1
ATOM 846 C CA . THR A 1 107 ? 2.095 -8.346 1.672 1.00 92.88 107 THR A CA 1
ATOM 847 C C . THR A 1 107 ? 2.472 -7.586 2.945 1.00 92.88 107 THR A C 1
ATOM 849 O O . THR A 1 107 ? 2.240 -8.079 4.049 1.00 92.88 107 THR A O 1
ATOM 852 N N . TYR A 1 108 ? 3.001 -6.371 2.801 1.00 94.38 108 TYR A N 1
ATOM 853 C CA . TYR A 1 108 ? 3.384 -5.510 3.919 1.00 94.38 108 TYR A CA 1
ATOM 854 C C . TYR A 1 108 ? 2.171 -4.892 4.617 1.00 94.38 108 TYR A C 1
ATOM 856 O O . TYR A 1 108 ? 2.173 -4.799 5.838 1.00 94.38 108 TYR A O 1
ATOM 864 N N . ILE A 1 109 ? 1.103 -4.571 3.880 1.00 95.19 109 ILE A N 1
ATOM 865 C CA . ILE A 1 109 ? -0.190 -4.155 4.444 1.00 95.19 109 ILE A CA 1
ATOM 866 C C . ILE A 1 109 ? -0.741 -5.261 5.341 1.00 95.19 109 ILE A C 1
ATOM 868 O O . ILE A 1 109 ? -1.053 -5.019 6.503 1.00 95.19 109 ILE A O 1
ATOM 872 N N . ARG A 1 110 ? -0.775 -6.507 4.852 1.00 94.25 110 ARG A N 1
ATOM 873 C CA . ARG A 1 110 ? -1.217 -7.651 5.662 1.00 94.25 110 ARG A CA 1
ATOM 874 C C . ARG A 1 110 ? -0.351 -7.840 6.909 1.00 94.25 110 ARG A C 1
ATOM 876 O O . ARG A 1 110 ? -0.882 -8.119 7.981 1.00 94.25 110 ARG A O 1
ATOM 883 N N . ARG A 1 111 ? 0.969 -7.700 6.776 1.00 94.25 111 ARG A N 1
ATOM 884 C CA . ARG A 1 111 ? 1.899 -7.789 7.907 1.00 94.25 111 ARG A CA 1
ATOM 885 C C . ARG A 1 111 ? 1.649 -6.673 8.924 1.00 94.25 111 ARG A C 1
ATOM 887 O O . ARG A 1 111 ? 1.600 -6.956 10.115 1.00 94.25 111 ARG A O 1
ATOM 894 N N . ALA A 1 112 ? 1.427 -5.442 8.469 1.00 95.00 112 ALA A N 1
ATOM 895 C CA . ALA A 1 112 ? 1.123 -4.313 9.339 1.00 95.00 112 ALA A CA 1
ATOM 896 C C . ALA A 1 112 ? -0.206 -4.506 10.089 1.00 95.00 112 ALA A C 1
ATOM 898 O O . ALA A 1 112 ? -0.269 -4.289 11.298 1.00 95.00 112 ALA A O 1
ATOM 899 N N . GLU A 1 113 ? -1.245 -5.004 9.412 1.00 94.75 113 GLU A N 1
ATOM 900 C CA . GLU A 1 113 ? -2.512 -5.372 10.058 1.00 94.75 113 GLU A CA 1
ATOM 901 C C . GLU A 1 113 ? -2.309 -6.422 11.160 1.00 94.75 113 GLU A C 1
ATOM 903 O O . GLU A 1 113 ? -2.852 -6.291 12.255 1.00 94.75 113 GLU A O 1
ATOM 908 N N . GLN A 1 114 ? -1.503 -7.453 10.897 1.00 93.81 114 GLN A N 1
ATOM 909 C CA . GLN A 1 114 ? -1.255 -8.536 11.851 1.00 93.81 114 GLN A CA 1
ATOM 910 C C . GLN A 1 114 ? -0.380 -8.119 13.036 1.00 93.81 114 GLN A C 1
ATOM 912 O O . GLN A 1 114 ? -0.636 -8.566 14.152 1.00 93.81 114 GLN A O 1
ATOM 917 N N . ASN A 1 115 ? 0.638 -7.292 12.802 1.00 94.19 115 ASN A N 1
ATOM 918 C CA . ASN A 1 115 ? 1.633 -6.944 13.815 1.00 94.19 115 ASN A CA 1
ATOM 919 C C . ASN A 1 115 ? 1.215 -5.752 14.679 1.00 94.19 115 ASN A C 1
ATOM 921 O O . ASN A 1 115 ? 1.580 -5.713 15.849 1.00 94.19 115 ASN A O 1
ATOM 925 N N . TYR A 1 116 ? 0.472 -4.790 14.121 1.00 94.62 116 TYR A N 1
ATOM 926 C CA . TYR A 1 116 ? 0.148 -3.537 14.812 1.00 94.62 116 TYR A CA 1
ATOM 927 C C . TYR A 1 116 ? -1.339 -3.407 15.145 1.00 94.62 116 TYR A C 1
ATOM 929 O O . TYR A 1 116 ? -1.679 -3.054 16.268 1.00 94.62 116 TYR A O 1
ATOM 937 N N . ILE A 1 117 ? -2.238 -3.742 14.215 1.00 94.19 117 ILE A N 1
ATOM 938 C CA . ILE A 1 117 ? -3.684 -3.533 14.413 1.00 94.19 117 ILE A CA 1
ATOM 939 C C . ILE A 1 117 ? -4.330 -4.674 15.202 1.00 94.19 117 ILE A C 1
ATOM 941 O O . ILE A 1 117 ? -5.090 -4.435 16.140 1.00 94.19 117 ILE A O 1
ATOM 945 N N . ARG A 1 118 ? -4.020 -5.928 14.853 1.00 93.38 118 ARG A N 1
ATOM 946 C CA . ARG A 1 118 ? 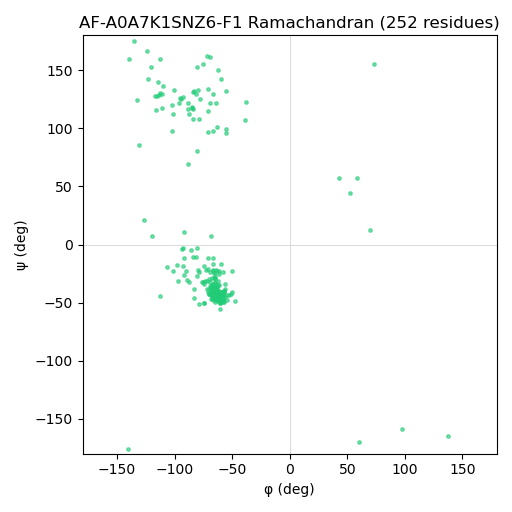-4.592 -7.117 15.507 1.00 93.38 118 ARG A CA 1
ATOM 947 C C . ARG A 1 118 ? -4.348 -7.150 17.028 1.00 93.38 118 ARG A C 1
ATOM 949 O O . ARG A 1 118 ? -5.294 -7.476 17.743 1.00 93.38 118 ARG A O 1
ATOM 956 N N . PRO A 1 119 ? -3.160 -6.791 17.560 1.00 91.06 119 PRO A N 1
ATOM 957 C CA . PRO A 1 119 ? -2.949 -6.739 19.009 1.00 91.06 119 PRO A CA 1
ATOM 958 C C . PRO A 1 119 ? -3.752 -5.639 19.715 1.00 91.06 119 PRO A C 1
ATOM 960 O O . PRO A 1 119 ? -4.093 -5.807 20.883 1.00 91.06 119 PRO A O 1
ATOM 963 N N . ILE A 1 120 ? -4.063 -4.536 19.022 1.00 90.69 120 ILE A N 1
ATOM 964 C CA . ILE A 1 120 ? -4.846 -3.425 19.578 1.00 90.69 120 ILE A CA 1
ATOM 965 C C . ILE A 1 120 ? -6.325 -3.805 19.671 1.00 90.69 120 ILE A C 1
ATOM 967 O O . ILE A 1 120 ? -6.909 -3.681 20.739 1.00 90.69 120 ILE A O 1
ATOM 971 N N . LEU A 1 121 ? -6.923 -4.313 18.590 1.00 86.62 121 LEU A N 1
ATOM 972 C CA . LEU A 1 121 ? -8.359 -4.631 18.549 1.00 86.62 121 LEU A CA 1
ATOM 973 C C . LEU A 1 121 ? -8.743 -5.891 19.333 1.00 86.62 121 LEU A C 1
ATOM 975 O O . LEU A 1 121 ? -9.909 -6.041 19.677 1.00 86.62 121 LEU A O 1
ATOM 979 N N . THR A 1 122 ? -7.780 -6.768 19.641 1.00 88.94 122 THR A N 1
ATOM 980 C CA . THR A 1 122 ? -7.967 -8.190 19.998 1.00 88.94 122 THR A CA 1
ATOM 981 C C . THR A 1 122 ? -8.332 -9.068 18.799 1.00 88.94 122 THR A C 1
ATOM 983 O O . THR A 1 122 ? -8.864 -8.606 17.789 1.00 88.94 122 THR A O 1
ATOM 986 N N . ASP A 1 123 ? -8.030 -10.366 18.895 1.00 90.12 123 ASP A N 1
ATOM 987 C CA . ASP A 1 123 ? -8.206 -11.297 17.775 1.00 90.12 123 ASP A CA 1
ATOM 988 C C . ASP A 1 123 ? -9.673 -11.475 17.365 1.00 90.12 123 ASP A C 1
ATOM 990 O O . ASP A 1 123 ? -9.996 -11.482 16.178 1.00 90.12 123 ASP A O 1
ATOM 994 N N . ALA A 1 124 ? -10.567 -11.576 18.351 1.00 89.56 124 ALA A N 1
ATOM 995 C CA . ALA A 1 124 ? -11.989 -11.788 18.110 1.00 89.56 124 ALA A CA 1
ATOM 996 C C . ALA A 1 124 ? -12.622 -10.598 17.370 1.00 89.56 124 ALA A C 1
ATOM 998 O O . ALA A 1 124 ? -13.307 -10.799 16.365 1.00 89.56 124 ALA A O 1
ATOM 999 N N . GLU A 1 125 ? -12.337 -9.371 17.816 1.00 89.19 125 GLU A N 1
ATOM 1000 C CA . GLU A 1 125 ? -12.867 -8.155 17.188 1.00 89.19 125 GLU A CA 1
ATOM 1001 C C . GLU A 1 125 ? -12.267 -7.940 15.797 1.00 89.19 125 GLU A C 1
ATOM 1003 O O . GLU A 1 125 ? -12.979 -7.639 14.840 1.00 89.19 125 GLU A O 1
ATOM 1008 N N . TYR A 1 126 ? -10.960 -8.184 15.646 1.00 92.56 126 TYR A N 1
ATOM 1009 C CA . TYR A 1 126 ? -10.301 -8.122 14.347 1.00 92.56 126 TYR A CA 1
ATOM 1010 C C . TYR A 1 126 ? -10.964 -9.075 13.342 1.00 92.56 126 TYR A C 1
ATOM 1012 O O . TYR A 1 126 ? -11.313 -8.662 12.237 1.00 92.56 126 TYR A O 1
ATOM 1020 N N . VAL A 1 127 ? -11.187 -10.341 13.709 1.00 91.75 127 VAL A N 1
ATOM 1021 C CA . VAL A 1 127 ? -11.833 -11.316 12.817 1.00 91.75 127 VAL A CA 1
ATOM 1022 C C . VAL A 1 127 ? -13.269 -10.902 12.486 1.00 91.75 127 VAL A C 1
ATOM 1024 O O . VAL A 1 127 ? -13.638 -10.943 11.309 1.00 91.75 127 VAL A O 1
ATOM 1027 N N . ALA A 1 128 ? -14.053 -10.456 13.472 1.00 90.44 128 ALA A N 1
ATOM 1028 C CA . ALA A 1 128 ? -15.420 -9.980 13.255 1.00 90.44 128 ALA A CA 1
ATOM 1029 C C . ALA A 1 128 ? -15.463 -8.811 12.256 1.00 90.44 128 ALA A C 1
ATOM 1031 O O . ALA A 1 128 ? -16.216 -8.854 11.276 1.00 90.44 128 ALA A O 1
ATOM 1032 N N . LEU A 1 129 ? -14.576 -7.826 12.431 1.00 90.81 129 LEU A N 1
ATOM 1033 C CA . LEU A 1 129 ? -14.452 -6.674 11.543 1.00 90.81 129 LEU A CA 1
ATOM 1034 C C . LEU A 1 129 ? -14.049 -7.094 10.124 1.00 90.81 129 LEU A C 1
ATOM 1036 O O . LEU A 1 129 ? -14.619 -6.605 9.152 1.00 90.81 129 LEU A O 1
ATOM 1040 N N . LYS A 1 130 ? -13.113 -8.043 9.969 1.00 91.62 130 LYS A N 1
ATOM 1041 C CA . LYS A 1 130 ? -12.705 -8.553 8.645 1.00 91.62 130 LYS A CA 1
ATOM 1042 C C . LYS A 1 130 ? -13.816 -9.326 7.940 1.00 91.62 130 LYS A C 1
ATOM 1044 O O . LYS A 1 130 ? -13.897 -9.254 6.713 1.00 91.62 130 LYS A O 1
ATOM 1049 N N . VAL A 1 131 ? -14.631 -10.084 8.674 1.00 90.75 131 VAL A N 1
ATOM 1050 C CA . VAL A 1 131 ? -15.774 -10.812 8.102 1.00 90.75 131 VAL A CA 1
ATOM 1051 C C . VAL A 1 131 ? -16.804 -9.818 7.574 1.00 90.75 131 VAL A C 1
ATOM 1053 O O . VAL A 1 131 ? -17.153 -9.907 6.399 1.00 90.75 131 VAL A O 1
ATOM 1056 N N . LYS A 1 132 ? -17.187 -8.816 8.381 1.00 90.44 132 LYS A N 1
ATOM 1057 C CA . LYS A 1 132 ? -18.068 -7.723 7.937 1.00 90.44 132 LYS A CA 1
ATOM 1058 C C . LYS A 1 132 ? -17.476 -6.949 6.764 1.00 90.44 132 LYS A C 1
ATOM 1060 O O . LYS A 1 132 ? -18.176 -6.661 5.805 1.00 90.44 132 LYS A O 1
ATOM 1065 N N . TRP A 1 133 ? -16.173 -6.666 6.796 1.00 90.06 133 TRP A N 1
ATOM 1066 C CA . TRP A 1 133 ? -15.471 -5.978 5.710 1.00 90.06 133 TRP A CA 1
ATOM 1067 C C . TRP A 1 133 ? -15.641 -6.703 4.377 1.00 90.06 133 TRP A C 1
ATOM 1069 O O . TRP A 1 133 ? -15.930 -6.069 3.369 1.00 90.06 133 TRP A O 1
ATOM 1079 N N . ARG A 1 134 ? -15.500 -8.029 4.349 1.00 87.44 134 ARG A N 1
ATOM 1080 C CA . ARG A 1 134 ? -15.601 -8.812 3.107 1.00 87.44 134 ARG A CA 1
ATOM 1081 C C . ARG A 1 134 ? -17.016 -8.905 2.546 1.00 87.44 134 ARG A C 1
ATOM 1083 O O . ARG A 1 134 ? -17.150 -9.209 1.363 1.00 87.44 134 ARG A O 1
ATOM 1090 N N . ASP A 1 135 ? -18.031 -8.681 3.369 1.00 86.31 135 ASP A N 1
ATOM 1091 C CA . ASP A 1 135 ? -19.423 -8.771 2.956 1.00 86.31 135 ASP A CA 1
ATOM 1092 C C . ASP A 1 135 ? -19.911 -7.422 2.389 1.00 86.31 135 ASP A C 1
ATOM 1094 O O . ASP A 1 135 ? -20.030 -6.445 3.130 1.00 86.31 135 ASP A O 1
ATOM 1098 N N . PRO A 1 136 ? -20.211 -7.330 1.079 1.00 77.12 136 PRO A N 1
ATOM 1099 C CA . PRO A 1 136 ? -20.731 -6.101 0.485 1.00 77.12 136 PRO A CA 1
ATOM 1100 C C . PRO A 1 136 ? -22.140 -5.735 0.978 1.00 77.12 136 PRO A C 1
ATOM 1102 O O . PRO A 1 136 ? -22.555 -4.596 0.775 1.00 77.12 136 PRO A O 1
ATOM 1105 N N . ALA A 1 137 ? -22.877 -6.671 1.590 1.00 82.81 137 ALA A N 1
ATOM 1106 C CA . ALA A 1 137 ? -24.216 -6.445 2.132 1.00 82.81 137 ALA A CA 1
ATOM 1107 C C . ALA A 1 137 ? -24.215 -6.075 3.628 1.00 82.81 137 ALA A C 1
ATOM 1109 O O . ALA A 1 137 ? -25.278 -5.783 4.181 1.00 82.81 137 ALA A O 1
ATOM 1110 N N . ALA A 1 138 ? -23.052 -6.072 4.288 1.00 86.12 138 ALA A N 1
ATOM 1111 C CA . ALA A 1 138 ? -22.962 -5.738 5.702 1.00 86.12 138 ALA A CA 1
ATOM 1112 C C . ALA A 1 138 ? -23.309 -4.264 5.954 1.00 86.12 138 ALA A C 1
ATOM 1114 O O . ALA A 1 138 ? -22.759 -3.349 5.335 1.00 86.12 138 ALA A O 1
ATOM 1115 N N . THR A 1 139 ? -24.203 -4.032 6.911 1.00 86.69 139 THR A N 1
ATOM 1116 C CA . THR A 1 139 ? -24.508 -2.697 7.427 1.00 86.69 139 THR A CA 1
ATOM 1117 C C . THR A 1 139 ? -23.492 -2.309 8.492 1.00 86.69 139 THR A C 1
ATOM 1119 O O . THR A 1 139 ? -23.241 -3.085 9.415 1.00 86.69 139 THR A O 1
ATOM 1122 N N . TRP A 1 140 ? -22.954 -1.101 8.375 1.00 87.38 140 TRP A N 1
ATOM 1123 C CA . TRP A 1 140 ? -21.954 -0.553 9.286 1.00 87.38 140 TRP A CA 1
ATOM 1124 C C . TRP A 1 140 ? -22.605 0.404 10.272 1.00 87.38 140 TRP A C 1
ATOM 1126 O O . TRP A 1 140 ? -23.372 1.275 9.851 1.00 87.38 140 TRP A O 1
ATOM 1136 N N . SER A 1 141 ? -22.284 0.268 11.559 1.00 88.75 141 SER A N 1
ATOM 1137 C CA . SER A 1 141 ? -22.628 1.307 12.532 1.00 88.75 141 SER A CA 1
ATOM 1138 C C . SER A 1 141 ? -21.741 2.544 12.333 1.00 88.75 141 SER A C 1
ATOM 1140 O O . SER A 1 141 ? -20.692 2.474 11.687 1.00 88.75 141 SER A O 1
ATOM 1142 N N . VAL A 1 142 ? -22.157 3.691 12.875 1.00 89.69 142 VAL A N 1
ATOM 1143 C CA . VAL A 1 142 ? -21.373 4.937 12.785 1.00 89.69 142 VAL A CA 1
ATOM 1144 C C . VAL A 1 142 ? -20.025 4.767 13.492 1.00 89.69 142 VAL A C 1
ATOM 1146 O O . VAL A 1 142 ? -18.992 5.190 12.985 1.00 89.69 142 VAL A O 1
ATOM 1149 N N . GLU A 1 143 ? -20.024 4.071 14.623 1.00 88.88 143 GLU A N 1
ATOM 1150 C CA . GLU A 1 143 ? -18.840 3.788 15.430 1.00 88.88 143 GLU A CA 1
ATOM 1151 C C . GLU A 1 143 ? -17.873 2.841 14.705 1.00 88.88 143 GLU A C 1
ATOM 1153 O O . GLU A 1 143 ? -16.662 3.047 14.725 1.00 88.88 143 GLU A O 1
ATOM 1158 N N . GLU A 1 144 ? -18.390 1.833 13.996 1.00 88.62 144 GLU A N 1
ATOM 1159 C CA . GLU A 1 144 ? -17.562 0.941 13.176 1.00 88.62 144 GLU A CA 1
ATOM 1160 C C . GLU A 1 144 ? -16.939 1.670 11.975 1.00 88.62 144 GLU A C 1
ATOM 1162 O O . GLU A 1 144 ? -15.806 1.368 11.594 1.00 88.62 144 GLU A O 1
ATOM 1167 N N . GLN A 1 145 ? -17.647 2.637 11.379 1.00 90.44 145 GLN A N 1
ATOM 1168 C CA . GLN A 1 145 ? -17.090 3.478 10.311 1.00 90.44 145 GLN A CA 1
ATOM 1169 C C . GLN A 1 145 ? -15.967 4.369 10.839 1.00 90.44 145 GLN A C 1
ATOM 1171 O O . GLN A 1 145 ? -14.879 4.369 10.267 1.00 90.44 145 GLN A O 1
ATOM 1176 N N . MET A 1 146 ? -16.192 5.046 11.968 1.00 90.81 146 MET A N 1
ATOM 1177 C CA . MET A 1 146 ? -15.156 5.849 12.619 1.00 90.81 146 MET A CA 1
ATOM 1178 C C . MET A 1 146 ? -13.937 5.001 12.986 1.00 90.81 146 MET A C 1
ATOM 1180 O O . MET A 1 146 ? -12.805 5.415 12.752 1.00 90.81 146 MET A O 1
ATOM 1184 N N . LEU A 1 147 ? -14.147 3.779 13.486 1.00 91.44 147 LEU A N 1
ATOM 1185 C CA . LEU A 1 147 ? -13.054 2.855 13.774 1.00 91.44 147 LEU A CA 1
ATOM 1186 C C . LEU A 1 147 ? -12.213 2.556 12.521 1.00 91.44 147 LEU A C 1
ATOM 1188 O O . LEU A 1 147 ? -10.982 2.555 12.580 1.00 91.44 147 LEU A O 1
ATOM 1192 N N . LEU A 1 148 ? -12.856 2.319 11.374 1.00 92.31 148 LEU A N 1
ATOM 1193 C CA . LEU A 1 148 ? -12.148 2.107 10.110 1.00 92.31 148 LEU A CA 1
ATOM 1194 C C . LEU A 1 148 ? -11.365 3.345 9.660 1.00 92.31 148 LEU A C 1
ATOM 1196 O O . LEU A 1 148 ? -10.257 3.187 9.139 1.00 92.31 148 LEU A O 1
ATOM 1200 N N . ASP A 1 149 ? -11.905 4.542 9.879 1.00 92.81 149 ASP A N 1
ATOM 1201 C CA . ASP A 1 149 ? -11.245 5.802 9.531 1.00 92.81 149 ASP A CA 1
ATOM 1202 C C . ASP A 1 149 ? -9.963 6.035 10.347 1.00 92.81 149 ASP A C 1
ATOM 1204 O O . ASP A 1 149 ? -9.033 6.655 9.836 1.00 92.81 149 ASP A O 1
ATOM 1208 N N . PHE A 1 150 ? -9.849 5.459 11.551 1.00 93.38 150 PHE A N 1
ATOM 1209 C CA . PHE A 1 150 ? -8.595 5.421 12.319 1.00 93.38 150 PHE A CA 1
ATOM 1210 C C . PHE A 1 150 ? -7.661 4.274 11.901 1.00 93.38 150 PHE A C 1
ATOM 1212 O O . PHE A 1 150 ? -6.442 4.447 11.827 1.00 93.38 150 PHE A O 1
ATOM 1219 N N . ILE A 1 151 ? -8.204 3.092 11.582 1.00 94.38 151 ILE A N 1
ATOM 1220 C CA . ILE A 1 151 ? -7.393 1.922 11.201 1.00 94.38 151 ILE A CA 1
ATOM 1221 C C . ILE A 1 151 ? -6.653 2.156 9.879 1.00 94.38 151 ILE A C 1
ATOM 1223 O O . ILE A 1 151 ? -5.468 1.834 9.772 1.00 94.38 151 ILE A O 1
ATOM 1227 N N . ARG A 1 152 ? -7.328 2.677 8.848 1.00 94.56 152 ARG A N 1
ATOM 1228 C CA . ARG A 1 152 ? -6.737 2.813 7.505 1.00 94.56 152 ARG A CA 1
ATOM 1229 C C . ARG A 1 152 ? -5.484 3.702 7.461 1.00 94.56 152 ARG A C 1
ATOM 1231 O O . ARG A 1 152 ? -4.485 3.223 6.917 1.00 94.56 152 ARG A O 1
ATOM 1238 N N . PRO A 1 153 ? -5.453 4.924 8.030 1.00 94.56 153 PRO A N 1
ATOM 1239 C CA . PRO A 1 153 ? -4.236 5.733 8.038 1.00 94.56 153 PRO A CA 1
ATOM 1240 C C . PRO A 1 153 ? -3.112 5.076 8.847 1.00 94.56 153 PRO A C 1
ATOM 1242 O O . PRO A 1 153 ? -1.965 5.092 8.393 1.00 94.56 153 PRO A O 1
ATOM 1245 N N . ALA A 1 154 ? -3.420 4.417 9.971 1.00 95.12 154 ALA A N 1
ATOM 1246 C CA . ALA A 1 154 ? -2.424 3.681 10.752 1.00 95.12 154 ALA A CA 1
ATOM 1247 C C . ALA A 1 154 ? -1.785 2.540 9.939 1.00 95.12 154 ALA A C 1
ATOM 1249 O O . ALA A 1 154 ? -0.559 2.412 9.876 1.00 95.12 154 ALA A O 1
ATOM 1250 N N . VAL A 1 155 ? -2.610 1.739 9.253 1.00 95.69 155 VAL A N 1
ATOM 1251 C CA . VAL A 1 155 ? -2.142 0.652 8.380 1.00 95.69 155 VAL A CA 1
ATOM 1252 C C . VAL A 1 155 ? -1.317 1.193 7.218 1.00 95.69 155 VAL A C 1
ATOM 1254 O O . VAL A 1 155 ? -0.280 0.612 6.907 1.00 95.69 155 VAL A O 1
ATOM 1257 N N . ALA A 1 156 ? -1.733 2.296 6.591 1.00 94.62 156 ALA A N 1
ATOM 1258 C CA . ALA A 1 156 ? -1.032 2.880 5.448 1.00 94.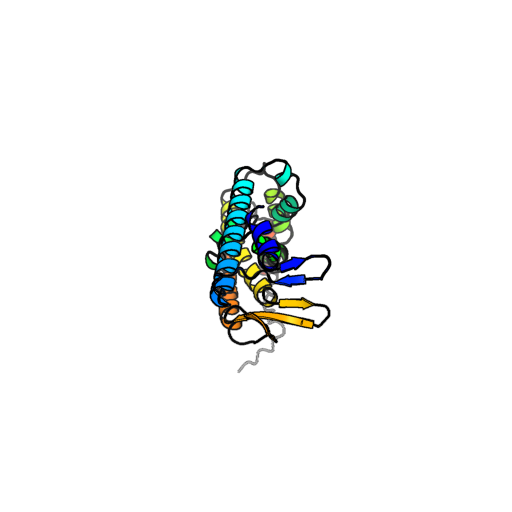62 156 ALA A CA 1
ATOM 1259 C C . ALA A 1 156 ? 0.422 3.247 5.792 1.00 94.62 156 ALA A C 1
ATOM 1261 O O . ALA A 1 156 ? 1.351 2.834 5.092 1.00 94.62 156 ALA A O 1
ATOM 1262 N N . HIS A 1 157 ? 0.629 3.962 6.901 1.00 94.06 157 HIS A N 1
ATOM 1263 C CA . HIS A 1 157 ? 1.956 4.402 7.337 1.00 94.06 157 HIS A CA 1
ATOM 1264 C C . HIS A 1 157 ? 2.818 3.229 7.821 1.00 94.06 157 HIS A C 1
ATOM 1266 O O . HIS A 1 157 ? 3.981 3.110 7.429 1.00 94.06 157 HIS A O 1
ATOM 1272 N N . MET A 1 158 ? 2.241 2.304 8.598 1.00 94.50 158 MET A N 1
ATOM 1273 C CA . MET A 1 158 ? 2.971 1.135 9.104 1.00 94.50 158 MET A CA 1
ATOM 1274 C C . MET A 1 158 ? 3.349 0.142 8.002 1.00 94.50 158 MET A C 1
ATOM 1276 O O . MET A 1 158 ? 4.446 -0.419 8.021 1.00 94.50 158 MET A O 1
ATOM 1280 N N . ALA A 1 159 ? 2.485 -0.048 7.004 1.00 94.38 159 ALA A N 1
ATOM 1281 C CA . ALA A 1 159 ? 2.788 -0.885 5.849 1.00 94.38 159 ALA A CA 1
ATOM 1282 C C . ALA A 1 159 ? 3.983 -0.340 5.062 1.00 94.38 159 ALA A C 1
ATOM 1284 O O . ALA A 1 159 ? 4.857 -1.107 4.655 1.00 94.38 159 ALA A O 1
ATOM 1285 N N . LEU A 1 160 ? 4.052 0.981 4.880 1.00 91.88 160 LEU A N 1
ATOM 1286 C CA . LEU A 1 160 ? 5.190 1.614 4.222 1.00 91.88 160 LEU A CA 1
ATOM 1287 C C . LEU A 1 160 ? 6.447 1.542 5.062 1.00 91.88 160 LEU A C 1
ATOM 1289 O O . LEU A 1 160 ? 7.492 1.222 4.514 1.00 91.88 160 LEU A O 1
ATOM 1293 N N . PHE A 1 161 ? 6.361 1.779 6.368 1.00 92.81 161 PHE A N 1
ATOM 1294 C CA . PHE A 1 161 ? 7.497 1.626 7.273 1.00 92.81 161 PHE A CA 1
ATOM 1295 C C . PHE A 1 161 ? 8.134 0.227 7.178 1.00 92.81 161 PHE A C 1
ATOM 1297 O O . PHE A 1 161 ? 9.362 0.110 7.107 1.00 92.81 161 PHE A O 1
ATOM 1304 N N . GLU A 1 162 ? 7.305 -0.819 7.127 1.00 91.81 162 GLU A N 1
ATOM 1305 C CA . GLU A 1 162 ? 7.743 -2.209 6.958 1.00 91.81 162 GLU A CA 1
ATOM 1306 C C . GLU A 1 162 ? 8.290 -2.479 5.549 1.00 91.81 162 GLU A C 1
ATOM 1308 O O . GLU A 1 162 ? 9.281 -3.191 5.404 1.00 91.81 162 GLU A O 1
ATOM 1313 N N . ALA A 1 163 ? 7.685 -1.906 4.505 1.00 91.06 163 ALA A N 1
ATOM 1314 C CA . ALA A 1 163 ? 8.109 -2.113 3.120 1.00 91.06 163 ALA A CA 1
ATOM 1315 C C . ALA A 1 163 ? 9.383 -1.340 2.749 1.00 91.06 163 ALA A C 1
ATOM 1317 O O . ALA A 1 163 ? 10.177 -1.814 1.936 1.00 91.06 163 ALA A O 1
ATOM 1318 N N . TYR A 1 164 ? 9.589 -0.161 3.337 1.00 87.19 164 TYR A N 1
ATOM 1319 C CA . TYR A 1 164 ? 10.595 0.823 2.932 1.00 87.19 164 TYR A CA 1
ATOM 1320 C C . TYR A 1 164 ? 12.020 0.257 2.778 1.00 87.19 164 TYR A C 1
ATOM 1322 O O . TYR A 1 164 ? 12.660 0.566 1.774 1.00 87.19 164 TYR A O 1
ATOM 1330 N N . PRO A 1 165 ? 12.525 -0.613 3.682 1.00 83.62 165 PRO A N 1
ATOM 1331 C CA . PRO A 1 165 ? 13.856 -1.208 3.537 1.00 83.62 165 PRO A CA 1
ATOM 1332 C C . PRO A 1 165 ? 13.991 -2.152 2.339 1.00 83.62 165 PRO A C 1
ATOM 1334 O O . PRO A 1 165 ? 15.099 -2.378 1.870 1.00 83.62 165 PRO A O 1
ATOM 1337 N N . TYR A 1 166 ? 12.883 -2.727 1.870 1.00 83.75 166 TYR A N 1
ATOM 1338 C CA . TYR A 1 166 ? 12.875 -3.784 0.861 1.00 83.75 166 TYR A CA 1
ATOM 1339 C C . TYR A 1 166 ? 12.517 -3.279 -0.537 1.00 83.75 166 TYR A C 1
ATOM 1341 O O . TYR A 1 166 ? 12.903 -3.911 -1.513 1.00 83.75 166 TYR A O 1
ATOM 1349 N N . LEU A 1 167 ? 11.820 -2.142 -0.650 1.00 81.94 167 LEU A N 1
ATOM 1350 C CA . LEU A 1 167 ? 11.422 -1.565 -1.940 1.00 81.94 167 LEU A CA 1
ATOM 1351 C C . LEU A 1 167 ? 12.578 -1.370 -2.941 1.00 81.94 167 LEU A C 1
ATOM 1353 O O . LEU A 1 167 ? 12.372 -1.683 -4.113 1.00 81.94 167 LEU A O 1
ATOM 1357 N N . PRO A 1 168 ? 13.769 -0.869 -2.551 1.00 76.06 168 PRO A N 1
ATOM 1358 C CA . PRO A 1 168 ? 14.861 -0.667 -3.502 1.00 76.06 168 PRO A CA 1
ATOM 1359 C C . PRO A 1 168 ? 15.721 -1.924 -3.715 1.00 76.06 168 PRO A C 1
ATOM 1361 O O . PRO A 1 168 ? 16.637 -1.903 -4.539 1.00 76.06 168 PRO A O 1
ATOM 1364 N N . LEU A 1 169 ? 15.464 -3.003 -2.966 1.00 73.44 169 LEU A N 1
ATOM 1365 C CA . LEU A 1 169 ? 16.264 -4.217 -3.026 1.00 73.44 169 LEU A CA 1
ATOM 1366 C C . LEU A 1 169 ? 15.799 -5.107 -4.174 1.00 73.44 169 LEU A C 1
ATOM 1368 O O . LEU A 1 169 ? 14.623 -5.435 -4.323 1.00 73.44 169 LEU A O 1
ATOM 1372 N N . THR A 1 170 ? 16.770 -5.547 -4.957 1.00 71.44 170 THR A N 1
ATOM 1373 C CA . THR A 1 170 ? 16.604 -6.573 -5.981 1.00 71.44 170 THR A CA 1
ATOM 1374 C C . THR A 1 170 ? 17.408 -7.790 -5.552 1.00 71.44 170 THR A C 1
ATOM 1376 O O . THR A 1 170 ? 18.566 -7.663 -5.155 1.00 71.44 170 THR A O 1
ATOM 1379 N N . LEU A 1 171 ? 16.768 -8.959 -5.555 1.00 67.94 171 LEU A N 1
ATOM 1380 C CA . LEU A 1 171 ? 17.422 -10.226 -5.250 1.00 67.94 171 LEU A CA 1
ATOM 1381 C C . LEU A 1 171 ? 17.681 -10.957 -6.566 1.00 67.94 171 LEU A C 1
ATOM 1383 O O . LEU A 1 171 ? 16.733 -11.271 -7.286 1.00 67.94 171 LEU A O 1
ATOM 1387 N N . ASP A 1 172 ? 18.946 -11.235 -6.855 1.00 73.69 172 ASP A N 1
ATOM 1388 C CA . ASP A 1 172 ? 19.368 -12.071 -7.976 1.00 73.69 172 ASP A CA 1
ATOM 1389 C C . ASP A 1 172 ? 20.243 -13.224 -7.455 1.00 73.69 172 ASP A C 1
ATOM 1391 O O . ASP A 1 172 ? 20.712 -13.225 -6.317 1.00 73.69 172 ASP A O 1
ATOM 1395 N N . SER A 1 173 ? 20.482 -14.217 -8.305 1.00 71.31 173 SER A N 1
ATOM 1396 C CA . SER A 1 173 ? 21.418 -15.328 -8.108 1.00 71.31 173 SER A CA 1
ATOM 1397 C C . SER A 1 173 ? 22.825 -14.892 -7.669 1.00 71.31 173 SER A C 1
ATOM 1399 O O . SER A 1 173 ? 23.551 -15.673 -7.057 1.00 71.31 173 SER A O 1
ATOM 1401 N N . THR A 1 174 ? 23.197 -13.643 -7.952 1.00 73.12 174 THR A N 1
ATOM 1402 C CA . THR A 1 174 ? 24.490 -13.028 -7.629 1.00 73.12 174 THR A CA 1
ATOM 1403 C C . THR A 1 174 ? 24.520 -12.296 -6.281 1.00 73.12 174 THR A C 1
ATOM 1405 O O . THR A 1 174 ? 25.606 -11.965 -5.807 1.00 73.12 174 THR A O 1
ATOM 1408 N N . GLY A 1 175 ? 23.370 -12.071 -5.633 1.00 74.56 175 GLY A N 1
ATOM 1409 C CA . GLY A 1 175 ? 23.272 -11.421 -4.323 1.00 74.56 175 GLY A CA 1
ATOM 1410 C C . GLY A 1 175 ? 22.126 -10.411 -4.211 1.00 74.56 175 GLY A C 1
ATOM 1411 O O . GLY A 1 175 ? 21.197 -10.388 -5.017 1.00 74.56 175 GLY A O 1
ATOM 1412 N N . ILE A 1 176 ? 22.189 -9.577 -3.167 1.00 74.75 176 ILE A N 1
ATOM 1413 C CA . ILE A 1 176 ? 21.247 -8.475 -2.926 1.00 74.75 176 ILE A CA 1
ATOM 1414 C C . ILE A 1 176 ? 21.860 -7.187 -3.482 1.00 74.75 176 ILE A C 1
ATOM 1416 O O . ILE A 1 176 ? 22.935 -6.779 -3.040 1.00 74.75 176 ILE A O 1
ATOM 1420 N N . THR A 1 177 ? 21.168 -6.529 -4.412 1.00 74.50 177 THR A N 1
ATOM 1421 C CA . THR A 1 177 ? 21.613 -5.271 -5.034 1.00 74.50 177 THR A CA 1
ATOM 1422 C C . THR A 1 177 ? 20.586 -4.154 -4.861 1.00 74.50 177 THR A C 1
ATOM 1424 O O . THR A 1 177 ? 19.381 -4.392 -4.963 1.00 74.50 177 THR A O 1
ATOM 1427 N N . GLU A 1 178 ? 21.045 -2.919 -4.634 1.00 74.50 178 GLU A N 1
ATOM 1428 C CA . GLU A 1 178 ? 20.195 -1.720 -4.641 1.00 74.50 178 GLU A CA 1
ATOM 1429 C C . GLU A 1 178 ? 20.241 -1.082 -6.037 1.00 74.50 178 GLU A C 1
ATOM 1431 O O . GLU A 1 178 ? 21.323 -0.786 -6.552 1.00 74.50 178 GLU A O 1
ATOM 1436 N N . SER A 1 179 ? 19.087 -0.863 -6.673 1.00 66.69 179 SER A N 1
ATOM 1437 C CA . SER A 1 179 ? 19.040 -0.154 -7.958 1.00 66.69 179 SER A CA 1
ATOM 1438 C C . SER A 1 179 ? 19.019 1.360 -7.739 1.00 66.69 179 SER A C 1
ATOM 1440 O O . SER A 1 179 ? 18.044 1.894 -7.207 1.00 66.69 179 SER A O 1
ATOM 1442 N N . ARG A 1 180 ? 20.047 2.071 -8.206 1.00 66.31 180 ARG A N 1
ATOM 1443 C CA . ARG A 1 180 ? 20.108 3.535 -8.213 1.00 66.31 180 ARG A CA 1
ATOM 1444 C C . ARG A 1 180 ? 20.145 4.036 -9.654 1.00 66.31 180 ARG A C 1
ATOM 1446 O O . ARG A 1 180 ? 20.974 3.612 -10.446 1.00 66.31 180 ARG A O 1
ATOM 1453 N N . SER A 1 181 ? 19.259 4.963 -10.005 1.00 62.31 181 SER A N 1
ATOM 1454 C CA . SER A 1 181 ? 19.378 5.685 -11.276 1.00 62.31 181 SER A CA 1
ATOM 1455 C C . SER A 1 181 ? 20.250 6.917 -11.063 1.00 62.31 181 SER A C 1
ATOM 1457 O O . SER A 1 181 ? 19.931 7.756 -10.216 1.00 62.31 181 SER A O 1
ATOM 1459 N N . LYS A 1 182 ? 21.353 7.022 -11.804 1.00 60.53 182 LYS A N 1
ATOM 1460 C CA . LYS A 1 182 ? 22.181 8.226 -11.873 1.00 60.53 182 LYS A CA 1
ATOM 1461 C C . LYS A 1 182 ? 22.486 8.525 -13.337 1.00 60.53 182 LYS A C 1
ATOM 1463 O O . LYS A 1 182 ? 22.990 7.668 -14.061 1.00 60.53 182 LYS A O 1
ATOM 1468 N N . ASP A 1 183 ? 22.154 9.736 -13.771 1.00 56.00 183 ASP A N 1
ATOM 1469 C CA . ASP A 1 183 ? 22.482 10.270 -15.097 1.00 56.00 183 ASP A CA 1
ATOM 1470 C C . ASP A 1 183 ? 22.062 9.371 -16.285 1.00 56.00 183 ASP A C 1
ATOM 1472 O O . ASP A 1 183 ? 22.828 9.120 -17.220 1.00 56.00 183 ASP A O 1
ATOM 1476 N N . GLY A 1 184 ? 20.835 8.833 -16.238 1.00 55.38 184 GLY A N 1
ATOM 1477 C CA . GLY A 1 184 ? 20.296 7.969 -17.300 1.00 55.38 184 GLY A CA 1
ATOM 1478 C C . GLY A 1 184 ? 20.961 6.587 -17.384 1.00 55.38 184 GLY A C 1
ATOM 1479 O O . GLY A 1 184 ? 20.782 5.858 -18.363 1.00 55.38 184 GLY A O 1
ATOM 1480 N N . THR A 1 185 ? 21.748 6.221 -16.371 1.00 56.44 185 THR A N 1
ATOM 1481 C CA . THR A 1 185 ? 22.335 4.895 -16.169 1.00 56.44 185 THR A CA 1
ATOM 1482 C C . THR A 1 185 ? 21.790 4.285 -14.882 1.00 56.44 185 THR A C 1
ATOM 1484 O O . THR A 1 185 ? 21.803 4.912 -13.824 1.00 56.44 185 THR A O 1
ATOM 1487 N N . LEU A 1 186 ? 21.280 3.055 -14.979 1.00 61.47 186 LEU A N 1
ATOM 1488 C CA . LEU A 1 186 ? 20.936 2.250 -13.810 1.00 61.47 186 LEU A CA 1
ATOM 1489 C C . LEU A 1 186 ? 22.235 1.661 -13.261 1.00 61.47 186 LEU A C 1
ATOM 1491 O O . LEU A 1 186 ? 22.834 0.788 -13.885 1.00 61.47 186 LEU A O 1
ATOM 1495 N N . GLU A 1 187 ? 22.676 2.165 -12.118 1.00 66.38 187 GLU A N 1
ATOM 1496 C CA . GLU A 1 187 ? 23.791 1.624 -11.354 1.00 66.38 187 GLU A CA 1
ATOM 1497 C C . GLU A 1 187 ? 23.227 0.694 -10.275 1.00 66.38 187 GLU A C 1
ATOM 1499 O O . GLU A 1 187 ? 22.360 1.078 -9.490 1.00 66.38 187 GLU A O 1
ATOM 1504 N N . GLN A 1 188 ? 23.707 -0.546 -10.232 1.00 64.44 188 GLN A N 1
ATOM 1505 C CA . GLN A 1 188 ? 23.484 -1.424 -9.088 1.00 64.44 188 GLN A CA 1
ATOM 1506 C C . GLN A 1 188 ? 24.611 -1.176 -8.095 1.00 64.44 188 GLN A C 1
ATOM 1508 O O . GLN A 1 188 ? 25.782 -1.376 -8.416 1.00 64.44 188 GLN A O 1
ATOM 1513 N N . VAL A 1 189 ? 24.263 -0.692 -6.909 1.00 65.44 189 VAL A N 1
ATOM 1514 C CA . VAL A 1 189 ? 25.232 -0.331 -5.872 1.00 65.44 189 VAL A CA 1
ATOM 1515 C C . VAL A 1 189 ? 24.953 -1.171 -4.629 1.00 65.44 189 VAL A C 1
ATOM 1517 O O . VAL A 1 189 ? 23.825 -1.614 -4.398 1.00 65.44 189 VAL A O 1
ATOM 1520 N N . ALA A 1 190 ? 25.991 -1.418 -3.831 1.00 59.78 190 ALA A N 1
ATOM 1521 C CA . ALA A 1 190 ? 25.807 -1.965 -2.495 1.00 59.78 190 ALA A CA 1
ATOM 1522 C C . ALA A 1 190 ? 24.929 -1.008 -1.655 1.00 59.78 190 ALA A C 1
ATOM 1524 O O . ALA A 1 190 ? 25.076 0.212 -1.800 1.00 59.78 190 ALA A O 1
ATOM 1525 N N . PRO A 1 191 ? 24.039 -1.526 -0.788 1.00 59.75 191 PRO A N 1
ATOM 1526 C CA . PRO A 1 191 ? 23.119 -0.692 -0.024 1.00 59.75 191 PRO A CA 1
ATOM 1527 C C . PRO A 1 191 ? 23.844 0.384 0.798 1.00 59.75 191 PRO A C 1
ATOM 1529 O O . PRO A 1 191 ? 24.816 0.076 1.486 1.00 59.75 191 PRO A O 1
ATOM 1532 N N . SER A 1 192 ? 23.398 1.645 0.731 1.00 63.81 192 SER A N 1
ATOM 1533 C CA . SER A 1 192 ? 23.993 2.751 1.511 1.00 63.81 192 SER A CA 1
ATOM 1534 C C . SER A 1 192 ? 23.043 3.265 2.604 1.00 63.81 192 SER A C 1
ATOM 1536 O O . SER A 1 192 ? 21.905 3.621 2.304 1.00 63.81 192 SER A O 1
ATOM 1538 N N . ASP A 1 193 ? 23.518 3.387 3.848 1.00 60.69 193 ASP A N 1
ATOM 1539 C CA . ASP A 1 193 ? 22.654 3.438 5.046 1.00 60.69 193 ASP A CA 1
ATOM 1540 C C . ASP A 1 193 ? 21.971 4.787 5.386 1.00 60.69 193 ASP A C 1
ATOM 1542 O O . ASP A 1 193 ? 20.954 4.812 6.081 1.00 60.69 193 ASP A O 1
ATOM 1546 N N . ASN A 1 194 ? 22.469 5.943 4.927 1.00 62.97 194 ASN A N 1
ATOM 1547 C CA . ASN A 1 194 ? 22.224 7.184 5.692 1.00 62.97 194 ASN A CA 1
ATOM 1548 C C . ASN A 1 194 ? 20.984 8.035 5.338 1.00 62.97 194 ASN A C 1
ATOM 1550 O O . ASN A 1 194 ? 20.490 8.746 6.210 1.00 62.97 194 ASN A O 1
ATOM 1554 N N . LYS A 1 195 ? 20.437 8.008 4.112 1.00 61.06 195 LYS A N 1
ATOM 1555 C CA . LYS A 1 195 ? 19.261 8.855 3.757 1.00 61.06 195 LYS A CA 1
ATOM 1556 C C . LYS A 1 195 ? 17.913 8.173 4.017 1.00 61.06 195 LYS A C 1
ATOM 1558 O O . LYS A 1 195 ? 16.902 8.838 4.232 1.00 61.06 195 LYS A O 1
ATOM 1563 N N . THR A 1 196 ? 17.921 6.847 4.054 1.00 67.81 196 THR A N 1
ATOM 1564 C CA . THR A 1 196 ? 16.759 5.976 4.270 1.00 67.81 196 THR A CA 1
ATOM 1565 C C . THR A 1 196 ? 16.238 6.071 5.711 1.00 67.81 196 THR A C 1
ATOM 1567 O O . THR A 1 196 ? 15.037 5.961 5.952 1.00 67.81 196 THR A O 1
ATOM 1570 N N . GLY A 1 197 ? 17.119 6.350 6.679 1.00 77.62 197 GLY A N 1
ATOM 1571 C CA . GLY A 1 197 ? 16.775 6.383 8.103 1.00 77.62 197 GLY A CA 1
ATOM 1572 C C . GLY A 1 197 ? 15.787 7.485 8.500 1.00 77.62 197 GLY A C 1
ATOM 1573 O O . GLY A 1 197 ? 14.866 7.221 9.272 1.00 77.62 197 GLY A O 1
ATOM 1574 N N . THR A 1 198 ? 15.931 8.701 7.962 1.00 81.56 198 THR A N 1
ATOM 1575 C CA . THR A 1 198 ? 15.083 9.844 8.351 1.00 81.56 198 THR A CA 1
ATOM 1576 C C . THR A 1 198 ? 13.639 9.671 7.885 1.00 81.56 198 THR A C 1
ATOM 1578 O O . THR A 1 198 ? 12.721 9.827 8.683 1.00 81.56 198 THR A O 1
ATOM 1581 N N . GLN A 1 199 ? 13.426 9.284 6.623 1.00 81.88 199 GLN A N 1
ATOM 1582 C CA . GLN A 1 199 ? 12.076 9.054 6.088 1.00 81.88 199 GLN A CA 1
ATOM 1583 C C . GLN A 1 199 ? 11.403 7.855 6.758 1.00 81.88 199 GLN A C 1
ATOM 1585 O O . GLN A 1 199 ? 10.232 7.925 7.121 1.00 81.88 199 GLN A O 1
ATOM 1590 N N . LYS A 1 200 ? 12.161 6.779 7.011 1.00 86.12 200 LYS A N 1
ATOM 1591 C CA . LYS A 1 200 ? 11.661 5.627 7.766 1.00 86.12 200 LYS A CA 1
ATOM 1592 C C . LYS A 1 200 ? 11.230 6.020 9.183 1.00 86.12 200 LYS A C 1
ATOM 1594 O O . LYS A 1 200 ? 10.196 5.556 9.652 1.00 86.12 200 LYS A O 1
ATOM 1599 N N . ARG A 1 201 ? 12.003 6.873 9.863 1.00 88.50 201 ARG A N 1
ATOM 1600 C CA . ARG A 1 201 ? 11.651 7.374 11.199 1.00 88.50 201 ARG A CA 1
ATOM 1601 C C . ARG A 1 201 ? 10.374 8.212 11.169 1.00 88.50 201 ARG A C 1
ATOM 1603 O O . ARG A 1 201 ? 9.545 8.018 12.048 1.00 88.50 201 ARG A O 1
ATOM 1610 N N . GLN A 1 202 ? 10.205 9.071 10.165 1.00 90.19 202 GLN A N 1
ATOM 1611 C CA . GLN A 1 202 ? 8.985 9.864 10.004 1.00 90.19 202 GLN A CA 1
ATOM 1612 C C . GLN A 1 202 ? 7.753 8.967 9.825 1.00 90.19 202 GLN A C 1
ATOM 1614 O O . GLN A 1 202 ? 6.808 9.079 10.594 1.00 90.19 202 GLN A O 1
ATOM 1619 N N . LEU A 1 203 ? 7.809 7.995 8.903 1.00 90.50 203 LEU A N 1
ATOM 1620 C CA . LEU A 1 203 ? 6.716 7.034 8.682 1.00 90.50 203 LEU A CA 1
ATOM 1621 C C . LEU A 1 203 ? 6.344 6.266 9.957 1.00 90.50 203 LEU A C 1
ATOM 1623 O O . LEU A 1 203 ? 5.170 5.999 10.205 1.00 90.50 203 LEU A O 1
ATOM 1627 N N . TYR A 1 204 ? 7.345 5.913 10.766 1.00 93.31 204 TYR A N 1
ATOM 1628 C CA . TYR A 1 204 ? 7.115 5.274 12.055 1.00 93.31 204 TYR A CA 1
ATOM 1629 C C . TYR A 1 204 ? 6.423 6.211 13.048 1.00 93.31 204 TYR A C 1
ATOM 1631 O O . TYR A 1 204 ? 5.475 5.793 13.700 1.00 93.31 204 TYR A O 1
ATOM 1639 N N . GLN A 1 205 ? 6.876 7.461 13.167 1.00 94.25 205 GLN A N 1
ATOM 1640 C CA . GLN A 1 205 ? 6.281 8.449 14.071 1.00 94.25 205 GLN A CA 1
ATOM 1641 C C . GLN A 1 205 ? 4.825 8.744 13.699 1.00 94.25 205 GLN A C 1
ATOM 1643 O O . GLN A 1 205 ? 3.959 8.663 14.566 1.00 94.25 205 GLN A O 1
ATOM 1648 N N . ASP A 1 206 ? 4.553 8.981 12.415 1.00 92.81 206 ASP A N 1
ATOM 1649 C CA . ASP A 1 206 ? 3.199 9.235 11.916 1.00 92.81 206 ASP A CA 1
ATOM 1650 C C . ASP A 1 206 ? 2.296 8.017 12.156 1.00 92.81 206 ASP A C 1
ATOM 1652 O O . ASP A 1 206 ? 1.191 8.139 12.679 1.00 92.81 206 ASP A O 1
ATOM 1656 N N . GLY A 1 207 ? 2.794 6.811 11.858 1.00 92.56 207 GLY A N 1
ATOM 1657 C CA . GLY A 1 207 ? 2.069 5.577 12.141 1.00 92.56 207 GLY A CA 1
ATOM 1658 C C . GLY A 1 207 ? 1.766 5.396 13.631 1.00 92.56 207 GLY A C 1
ATOM 1659 O O . GLY A 1 207 ? 0.665 4.977 13.972 1.00 92.56 207 GLY A O 1
ATOM 1660 N N . GLN A 1 208 ? 2.715 5.703 14.522 1.00 94.31 208 GLN A N 1
ATOM 1661 C CA . GLN A 1 208 ? 2.515 5.580 15.970 1.00 94.31 208 GLN A CA 1
ATOM 1662 C C . GLN A 1 208 ? 1.470 6.567 16.486 1.00 94.31 208 GLN A C 1
ATOM 1664 O O . GLN A 1 208 ? 0.678 6.192 17.346 1.00 94.31 208 GLN A O 1
ATOM 1669 N N . GLN A 1 209 ? 1.421 7.781 15.932 1.00 95.56 209 GLN A N 1
ATOM 1670 C CA . GLN A 1 209 ? 0.376 8.743 16.272 1.00 95.56 209 GLN A CA 1
ATOM 1671 C C . GLN A 1 209 ? -1.011 8.185 15.932 1.00 95.56 209 GLN A C 1
ATOM 1673 O O . GLN A 1 209 ? -1.869 8.122 16.803 1.00 95.56 209 GLN A O 1
ATOM 1678 N N . PHE A 1 210 ? -1.210 7.670 14.715 1.00 94.56 210 PHE A N 1
ATOM 1679 C CA . PHE A 1 210 ? -2.505 7.091 14.335 1.00 94.56 210 PHE A CA 1
ATOM 1680 C C . PHE A 1 210 ? -2.871 5.838 15.143 1.00 94.56 210 PHE A C 1
ATOM 1682 O O . PHE A 1 210 ? -4.048 5.591 15.398 1.00 94.56 210 PHE A O 1
ATOM 1689 N N . LEU A 1 211 ? -1.884 5.035 15.559 1.00 93.75 211 LEU A N 1
ATOM 1690 C CA . LEU A 1 211 ? -2.133 3.915 16.470 1.00 93.75 211 LEU A CA 1
ATOM 1691 C C . LEU A 1 211 ? -2.556 4.401 17.862 1.00 93.75 211 LEU A C 1
ATOM 1693 O O . LEU A 1 211 ? -3.433 3.784 18.464 1.00 93.75 211 LEU A O 1
ATOM 1697 N N . ALA A 1 212 ? -1.969 5.492 18.361 1.00 93.94 212 ALA A N 1
ATOM 1698 C CA . ALA A 1 212 ? -2.371 6.101 19.625 1.00 93.94 212 ALA A CA 1
ATOM 1699 C C . ALA A 1 212 ? -3.810 6.634 19.544 1.00 93.94 212 ALA A C 1
ATOM 1701 O O . ALA A 1 212 ? -4.633 6.267 20.383 1.00 93.94 212 ALA A O 1
ATOM 1702 N N . ASP A 1 213 ? -4.144 7.372 18.483 1.00 92.88 213 ASP A N 1
ATOM 1703 C CA . ASP A 1 213 ? -5.496 7.895 18.247 1.00 92.88 213 ASP A CA 1
ATOM 1704 C C . ASP A 1 213 ? -6.530 6.752 18.158 1.00 92.88 213 ASP A C 1
ATOM 1706 O O . ASP A 1 213 ? -7.608 6.818 18.751 1.00 92.88 213 ASP A O 1
ATOM 1710 N N . LEU A 1 214 ? -6.177 5.646 17.486 1.00 93.38 214 LEU A N 1
ATOM 1711 C CA . LEU A 1 214 ? -6.997 4.430 17.432 1.00 93.38 214 LEU A CA 1
ATOM 1712 C C . LEU A 1 214 ? -7.228 3.833 18.829 1.00 93.38 214 LEU A C 1
ATOM 1714 O O . LEU A 1 214 ? -8.345 3.424 19.153 1.00 93.38 214 LEU A O 1
ATOM 1718 N N . THR A 1 215 ? -6.182 3.751 19.657 1.00 91.81 215 THR A N 1
ATOM 1719 C CA . THR A 1 215 ? -6.315 3.226 21.024 1.00 91.81 215 THR A CA 1
ATOM 1720 C C . THR A 1 215 ? -7.154 4.131 21.915 1.00 91.81 215 THR A C 1
ATOM 1722 O O . THR A 1 215 ? -7.965 3.620 22.684 1.00 91.81 215 THR A O 1
ATOM 1725 N N . GLU A 1 216 ? -7.006 5.450 21.789 1.00 92.94 216 GLU A N 1
ATOM 1726 C CA . GLU A 1 216 ? -7.793 6.432 22.533 1.00 92.94 216 GLU A CA 1
ATOM 1727 C C . GLU A 1 216 ? -9.273 6.337 22.153 1.00 92.94 216 GLU A C 1
ATOM 1729 O O . GLU A 1 216 ? -10.137 6.244 23.027 1.00 92.94 216 GLU A O 1
ATOM 1734 N N . TYR A 1 217 ? -9.569 6.240 20.853 1.00 91.81 217 TYR A N 1
ATOM 1735 C CA . TYR A 1 217 ? -10.933 6.051 20.366 1.00 91.81 217 TYR A CA 1
ATOM 1736 C C . TYR A 1 217 ? -11.573 4.771 20.920 1.00 91.81 217 TYR A C 1
ATOM 1738 O O . TYR A 1 217 ? -12.706 4.803 21.407 1.00 91.81 217 TYR A O 1
ATOM 1746 N N . LEU A 1 218 ? -10.845 3.649 20.894 1.00 89.19 218 LEU A N 1
ATOM 1747 C CA . LEU A 1 218 ? -11.330 2.381 21.445 1.00 89.19 218 LEU A CA 1
ATOM 1748 C C . LEU A 1 218 ? -11.577 2.471 22.952 1.00 89.19 218 LEU A C 1
ATOM 1750 O O . LEU A 1 218 ? -12.584 1.964 23.430 1.00 89.19 218 LEU A O 1
ATOM 1754 N N . GLN A 1 219 ? -10.710 3.141 23.710 1.00 88.38 219 GLN A N 1
ATOM 1755 C CA . GLN A 1 219 ? -10.914 3.325 25.150 1.00 88.38 219 GLN A CA 1
ATOM 1756 C C . GLN A 1 219 ? -12.129 4.204 25.465 1.00 88.38 219 GLN A C 1
ATOM 1758 O O . GLN A 1 219 ? -12.845 3.922 26.424 1.00 88.38 219 GLN A O 1
ATOM 1763 N N . ALA A 1 220 ? -12.380 5.238 24.661 1.00 88.94 220 ALA A N 1
ATOM 1764 C CA . ALA A 1 220 ? -13.505 6.146 24.857 1.00 88.94 220 ALA A CA 1
ATOM 1765 C C . ALA A 1 220 ? -14.863 5.521 24.486 1.00 88.94 220 ALA A C 1
ATOM 1767 O O . ALA A 1 220 ? -15.885 5.879 25.070 1.00 88.94 220 ALA A O 1
ATOM 1768 N N . THR A 1 221 ? -14.886 4.605 23.512 1.00 86.88 221 THR A N 1
ATOM 1769 C CA . THR A 1 221 ? -16.129 4.059 22.933 1.00 86.88 221 THR A CA 1
ATOM 1770 C C . THR A 1 221 ? -16.445 2.623 23.344 1.00 86.88 221 THR A C 1
ATOM 1772 O O . THR A 1 221 ? -17.603 2.206 23.244 1.00 86.88 221 THR A O 1
ATOM 1775 N N . ALA A 1 222 ? -15.458 1.858 23.821 1.00 84.31 222 ALA A N 1
ATOM 1776 C CA . ALA A 1 222 ? -15.660 0.463 24.189 1.00 84.31 222 ALA A CA 1
ATOM 1777 C C . ALA A 1 222 ? -16.634 0.324 25.364 1.00 84.31 222 ALA A C 1
ATOM 1779 O O . ALA A 1 222 ? -16.412 0.817 26.470 1.00 84.31 222 ALA A O 1
ATOM 1780 N N . THR A 1 223 ? -17.708 -0.416 25.122 1.00 82.75 223 THR A N 1
ATOM 1781 C CA . THR A 1 223 ? -18.747 -0.738 26.101 1.00 82.75 223 THR A CA 1
ATOM 1782 C C . THR A 1 223 ? -19.102 -2.220 26.005 1.00 82.75 223 THR A C 1
ATOM 1784 O O . THR A 1 223 ? -18.627 -2.952 25.141 1.00 82.75 223 THR A O 1
ATOM 1787 N N . THR A 1 224 ? -19.960 -2.711 26.895 1.00 76.19 224 THR A N 1
ATOM 1788 C CA . THR A 1 224 ? -20.420 -4.108 26.844 1.00 76.19 224 THR A CA 1
ATOM 1789 C C . THR A 1 224 ? -21.235 -4.430 25.587 1.00 76.19 224 THR A C 1
ATOM 1791 O O . THR A 1 224 ? -21.314 -5.598 25.211 1.00 76.19 224 THR A O 1
ATOM 1794 N N . SER A 1 225 ? -21.821 -3.422 24.930 1.00 78.38 225 SER A N 1
ATOM 1795 C CA . SER A 1 225 ? -22.546 -3.563 23.660 1.00 78.38 225 SER A CA 1
ATOM 1796 C C . SER A 1 225 ? -21.704 -3.225 22.427 1.00 78.38 225 SER A C 1
ATOM 1798 O O . SER A 1 225 ? -21.933 -3.818 21.375 1.00 78.38 225 SER A O 1
ATOM 1800 N N . LEU A 1 226 ? -20.747 -2.295 22.535 1.00 79.56 226 LEU A N 1
ATOM 1801 C CA . LEU A 1 226 ? -19.871 -1.867 21.437 1.00 79.56 226 LEU A CA 1
ATOM 1802 C C . LEU A 1 226 ? -18.433 -2.333 21.700 1.00 79.56 226 LEU A C 1
ATOM 1804 O O . LEU A 1 226 ? -17.814 -1.899 22.666 1.00 79.56 226 LEU A O 1
ATOM 1808 N N . PHE A 1 227 ? -17.899 -3.195 20.831 1.00 83.94 227 PHE A N 1
ATOM 1809 C CA . PHE A 1 227 ? -16.575 -3.832 20.971 1.00 83.94 227 PHE A CA 1
ATOM 1810 C C . PHE A 1 227 ? -16.410 -4.668 22.263 1.00 83.94 227 PHE A C 1
ATOM 1812 O O . PHE A 1 227 ? -15.483 -4.447 23.053 1.00 83.94 227 PHE A O 1
ATOM 1819 N N . PRO A 1 228 ? -17.281 -5.671 22.499 1.00 85.69 228 PRO A N 1
ATOM 1820 C CA . PRO A 1 228 ? -17.317 -6.424 23.754 1.00 85.69 228 PRO A CA 1
ATOM 1821 C C . PRO A 1 228 ? -16.015 -7.183 24.041 1.00 85.69 228 PRO A C 1
ATOM 1823 O O . PRO A 1 228 ? -15.600 -7.281 25.197 1.00 85.69 228 PRO A O 1
ATOM 1826 N N . ALA A 1 229 ? -15.347 -7.700 23.004 1.00 84.50 229 ALA A N 1
ATOM 1827 C CA . ALA A 1 229 ? -14.093 -8.435 23.152 1.00 84.50 229 ALA A CA 1
ATOM 1828 C C . ALA A 1 229 ? -12.953 -7.529 23.645 1.00 84.50 229 ALA A C 1
ATOM 1830 O O . ALA A 1 229 ? -12.182 -7.918 24.526 1.00 84.50 229 ALA A O 1
ATOM 1831 N N . TYR A 1 230 ? -12.883 -6.299 23.128 1.00 85.06 230 TYR A N 1
ATOM 1832 C CA . TYR A 1 230 ? -11.912 -5.306 23.577 1.00 85.06 230 TYR A CA 1
ATOM 1833 C C . TYR A 1 230 ? -12.188 -4.875 25.023 1.00 85.06 230 TYR A C 1
ATOM 1835 O O . TYR A 1 230 ? -11.276 -4.871 25.851 1.00 85.06 230 TYR A O 1
ATOM 1843 N N . TYR A 1 231 ? -13.452 -4.589 25.355 1.00 85.75 231 TYR A N 1
ATOM 1844 C CA . TYR A 1 231 ? -13.852 -4.197 26.707 1.00 85.75 231 TYR A CA 1
ATOM 1845 C C . TYR A 1 231 ? -13.494 -5.268 27.754 1.00 85.75 231 TYR A C 1
ATOM 1847 O O . TYR A 1 231 ? -12.904 -4.962 28.792 1.00 85.75 231 TYR A O 1
ATOM 1855 N N . GLN A 1 232 ? -13.766 -6.545 27.459 1.00 86.06 232 GLN A N 1
ATOM 1856 C CA . GLN A 1 232 ? -13.391 -7.663 28.332 1.00 86.06 232 GLN A CA 1
ATOM 1857 C C . GLN A 1 232 ? -11.873 -7.800 28.499 1.00 86.06 232 GLN A C 1
ATOM 1859 O O . GLN A 1 232 ? -11.393 -8.004 29.616 1.00 86.06 232 GLN A O 1
ATOM 1864 N N . ALA A 1 233 ? -11.106 -7.656 27.415 1.00 84.31 233 ALA A N 1
ATOM 1865 C CA . ALA A 1 233 ? -9.648 -7.699 27.481 1.00 84.31 233 ALA A CA 1
ATOM 1866 C C . ALA A 1 233 ? -9.078 -6.545 28.322 1.00 84.31 233 ALA A C 1
ATOM 1868 O O . ALA A 1 233 ? -8.096 -6.731 29.042 1.00 84.31 233 ALA A O 1
ATOM 1869 N N . GLN A 1 234 ? -9.701 -5.366 28.267 1.00 84.56 234 GLN A N 1
ATOM 1870 C CA . GLN A 1 234 ? -9.293 -4.219 29.070 1.00 84.56 234 GLN A CA 1
ATOM 1871 C C . GLN A 1 234 ? -9.603 -4.419 30.559 1.00 84.56 234 GLN A C 1
ATOM 1873 O O . GLN A 1 234 ? -8.739 -4.154 31.394 1.00 84.56 234 GLN A O 1
ATOM 1878 N N . LEU A 1 235 ? -10.778 -4.961 30.902 1.00 81.50 235 LEU A N 1
ATOM 1879 C CA . LEU A 1 235 ? -11.103 -5.332 32.285 1.00 81.50 235 LEU A CA 1
ATOM 1880 C C . LEU A 1 235 ? -10.118 -6.361 32.850 1.00 81.50 235 LEU A C 1
ATOM 1882 O O . LEU A 1 235 ? -9.670 -6.219 33.987 1.00 81.50 235 LEU A O 1
ATOM 1886 N N . ALA A 1 236 ? -9.740 -7.362 32.050 1.00 79.31 236 ALA A N 1
ATOM 1887 C CA . ALA A 1 236 ? -8.751 -8.356 32.454 1.00 79.31 236 ALA A CA 1
ATOM 1888 C C . ALA A 1 236 ? -7.393 -7.713 32.781 1.00 79.31 236 ALA A C 1
ATOM 1890 O O . ALA A 1 236 ? -6.788 -8.069 33.787 1.00 79.31 236 ALA A O 1
ATOM 1891 N N . LYS A 1 237 ? -6.949 -6.723 31.991 1.00 75.81 237 LYS A N 1
ATOM 1892 C CA . LYS A 1 237 ? -5.699 -5.983 32.241 1.00 75.81 237 LYS A CA 1
ATOM 1893 C C . LYS A 1 237 ? -5.744 -5.165 33.531 1.00 75.81 237 LYS A C 1
ATOM 1895 O O . LYS A 1 237 ? -4.771 -5.192 34.281 1.00 75.81 237 LYS A O 1
ATOM 1900 N N . VAL A 1 238 ? -6.860 -4.479 33.797 1.00 68.81 238 VAL A N 1
ATOM 1901 C CA . VAL A 1 238 ? -7.059 -3.704 35.036 1.00 68.81 238 VAL A CA 1
ATOM 1902 C C . VAL A 1 238 ? -7.076 -4.626 36.259 1.00 68.81 238 VAL A C 1
ATOM 1904 O O . VAL A 1 238 ? -6.452 -4.309 37.263 1.00 68.81 238 VAL A O 1
ATOM 1907 N N . GLY A 1 239 ? -7.703 -5.803 36.161 1.00 57.91 239 GLY A N 1
ATOM 1908 C CA . GLY A 1 239 ? -7.713 -6.801 37.239 1.00 57.91 239 GLY A CA 1
ATOM 1909 C C . GLY A 1 239 ? -6.347 -7.437 37.540 1.00 57.91 239 GLY A C 1
ATOM 1910 O O . GLY A 1 239 ? -6.144 -7.939 38.640 1.00 57.91 239 GLY A O 1
ATOM 1911 N N . THR A 1 240 ? -5.406 -7.409 36.590 1.00 55.56 240 THR A N 1
ATOM 1912 C CA . THR A 1 240 ? -4.016 -7.876 36.770 1.00 55.56 240 THR A CA 1
ATOM 1913 C C . THR A 1 240 ? -3.026 -6.797 37.200 1.00 55.56 240 THR A C 1
ATOM 1915 O O . THR A 1 240 ? -1.862 -7.136 37.421 1.00 55.56 240 THR A O 1
ATOM 1918 N N . GLN A 1 241 ? -3.427 -5.525 37.336 1.00 50.38 241 GLN A N 1
ATOM 1919 C CA . GLN A 1 241 ? -2.597 -4.583 38.088 1.00 50.38 241 GLN A CA 1
ATOM 1920 C C . GLN A 1 241 ? -2.611 -5.047 39.540 1.00 50.38 241 GLN A C 1
ATOM 1922 O O . GLN A 1 241 ? -3.586 -4.850 40.261 1.00 50.38 241 GLN A O 1
ATOM 1927 N N . GLN A 1 242 ? -1.548 -5.775 39.889 1.00 48.94 242 GLN A N 1
ATOM 1928 C CA . GLN A 1 242 ? -1.254 -6.276 41.216 1.00 48.94 242 GLN A CA 1
ATOM 1929 C C . GLN A 1 242 ? -1.650 -5.214 42.234 1.00 48.94 242 GLN A C 1
ATOM 1931 O O . GLN A 1 242 ? -1.163 -4.088 42.206 1.00 48.94 242 GLN A O 1
ATOM 1936 N N . THR A 1 243 ? -2.531 -5.604 43.147 1.00 49.00 243 THR A N 1
ATOM 1937 C CA . THR A 1 243 ? -2.395 -5.188 44.534 1.00 49.00 243 THR A CA 1
ATOM 1938 C C . THR A 1 243 ? -0.906 -5.234 44.852 1.00 49.00 243 THR A C 1
ATOM 1940 O O . THR A 1 243 ? -0.345 -6.333 44.877 1.00 49.00 243 THR A O 1
ATOM 1943 N N . ASP A 1 244 ? -0.266 -4.071 44.979 1.00 51.59 244 ASP A N 1
ATOM 1944 C CA . ASP A 1 244 ? 1.077 -3.966 45.533 1.00 51.59 244 ASP A CA 1
ATOM 1945 C C . ASP A 1 244 ? 1.004 -4.621 46.912 1.00 51.59 244 ASP A C 1
ATOM 1947 O O . ASP A 1 244 ? 0.489 -4.067 47.887 1.00 51.59 244 ASP A O 1
ATOM 1951 N N . ASP A 1 245 ? 1.379 -5.893 46.946 1.00 57.53 245 ASP A N 1
ATOM 1952 C CA . ASP A 1 245 ? 1.335 -6.716 48.131 1.00 57.53 245 ASP A CA 1
ATOM 1953 C C . ASP A 1 245 ? 2.573 -6.374 48.955 1.00 57.53 245 ASP A C 1
ATOM 1955 O O . ASP A 1 245 ? 3.599 -7.050 48.907 1.00 57.53 245 ASP A O 1
ATOM 1959 N N . PHE A 1 246 ? 2.482 -5.271 49.697 1.00 58.84 246 PHE A N 1
ATOM 1960 C CA . PHE A 1 246 ? 3.518 -4.820 50.625 1.00 58.84 246 PHE A CA 1
ATOM 1961 C C . PHE A 1 246 ? 3.671 -5.748 51.846 1.00 58.84 246 PHE A C 1
ATOM 1963 O O . PHE A 1 246 ? 4.412 -5.420 52.770 1.00 58.84 246 PHE A O 1
ATOM 1970 N N . THR A 1 247 ? 2.997 -6.907 51.901 1.00 61.75 247 THR A N 1
ATOM 1971 C CA . THR A 1 247 ? 3.062 -7.805 53.070 1.00 61.75 247 THR A CA 1
ATOM 1972 C C . THR A 1 247 ? 4.433 -8.448 53.294 1.00 61.75 247 THR A C 1
ATOM 1974 O O . THR A 1 247 ? 4.665 -8.971 54.382 1.00 61.75 247 THR A O 1
ATOM 1977 N N . ASN A 1 248 ? 5.365 -8.356 52.336 1.00 57.22 248 AS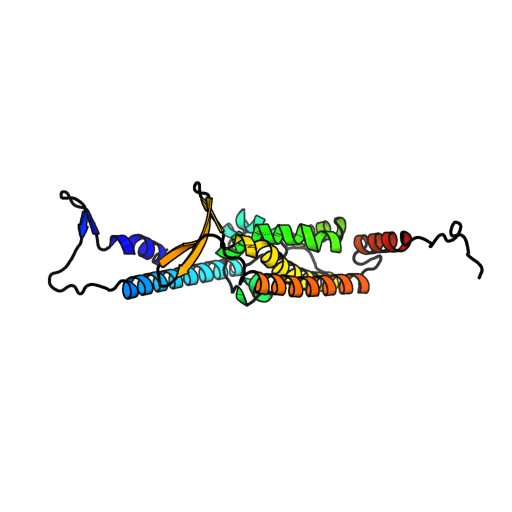N A N 1
ATOM 1978 C CA . ASN A 1 248 ? 6.735 -8.869 52.475 1.00 57.22 248 ASN A CA 1
ATOM 1979 C C . ASN A 1 248 ? 7.844 -7.811 52.345 1.00 57.22 248 ASN A C 1
ATOM 1981 O O . ASN A 1 248 ? 9.022 -8.176 52.353 1.00 57.22 248 ASN A O 1
ATOM 1985 N N . GLU A 1 249 ? 7.524 -6.518 52.262 1.00 55.53 249 GLU A N 1
ATOM 1986 C CA . GLU A 1 249 ? 8.563 -5.487 52.329 1.00 55.53 249 GLU A CA 1
ATOM 1987 C C . GLU A 1 249 ? 8.877 -5.156 53.791 1.00 55.53 249 GLU A C 1
ATOM 1989 O O . GLU A 1 249 ? 8.030 -4.708 54.565 1.00 55.53 249 GLU A O 1
ATOM 1994 N N . SER A 1 250 ? 10.124 -5.402 54.192 1.00 51.62 250 SER A N 1
ATOM 1995 C CA . SER A 1 250 ? 10.636 -5.003 55.496 1.00 51.62 250 SER A CA 1
ATOM 1996 C C . SER A 1 250 ? 10.611 -3.478 55.600 1.00 51.62 250 SER A C 1
ATOM 1998 O O . SER A 1 250 ? 11.492 -2.803 55.064 1.00 51.62 250 SER A O 1
ATOM 2000 N N . LEU A 1 251 ? 9.612 -2.941 56.299 1.00 51.88 251 LEU A N 1
ATOM 2001 C CA . LEU A 1 251 ? 9.571 -1.552 56.744 1.00 51.88 251 LEU A CA 1
ATOM 2002 C C . LEU A 1 251 ? 10.839 -1.258 57.559 1.00 51.88 251 LEU A C 1
ATOM 2004 O O . LEU A 1 251 ? 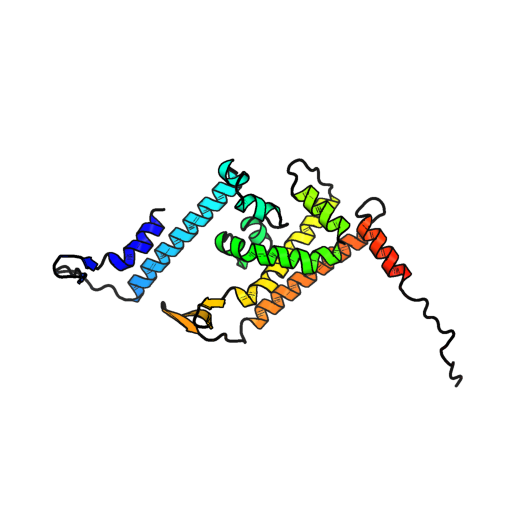10.936 -1.606 58.736 1.00 51.88 251 LEU A O 1
ATOM 2008 N N . VAL A 1 252 ? 11.825 -0.623 56.926 1.00 53.84 252 VAL A N 1
ATOM 2009 C CA . VAL A 1 252 ? 12.924 0.031 57.636 1.00 53.84 252 VAL A CA 1
ATOM 2010 C C . VAL A 1 252 ? 12.322 1.266 58.296 1.00 53.84 252 VAL A C 1
ATOM 2012 O O . VAL A 1 252 ? 12.116 2.295 57.657 1.00 53.84 252 VAL A O 1
ATOM 2015 N N . ILE A 1 253 ? 11.971 1.126 59.571 1.00 51.03 253 ILE A N 1
ATOM 2016 C CA . ILE A 1 253 ? 11.608 2.250 60.431 1.00 51.03 253 ILE A CA 1
ATOM 2017 C C . ILE A 1 253 ? 12.909 3.016 60.711 1.00 51.03 253 ILE A C 1
ATOM 2019 O O . ILE A 1 253 ? 13.832 2.454 61.304 1.00 51.03 253 ILE A O 1
ATOM 2023 N N . LEU A 1 254 ? 12.985 4.256 60.220 1.00 49.25 254 LEU A N 1
ATOM 2024 C CA . LEU A 1 254 ? 14.015 5.243 60.569 1.00 49.25 254 LEU A CA 1
ATOM 2025 C C . LEU A 1 254 ? 13.705 5.900 61.917 1.00 49.25 254 LEU A C 1
ATOM 2027 O O . LEU A 1 254 ? 12.509 6.165 62.176 1.00 49.25 254 LEU A O 1
#

Mean predicted aligned error: 10.01 Å

pLDDT: mean 82.6, std 11.59, range [48.94, 95.69]

Nearest PDB structures (foldseek):
  2a6b-assembly1_A-2  TM=2.058E-01  e=9.919E+00  Streptococcus pneumoniae R6

Solvent-accessible surface area (backbone atoms only — not comparable to full-atom values): 14708 Å² total; per-residue (Å²): 112,69,52,58,54,46,60,70,42,57,82,47,73,50,52,44,82,52,98,92,43,81,41,75,74,76,58,100,83,61,77,84,79,52,73,63,62,52,48,51,53,52,50,54,44,50,52,51,37,52,52,54,50,39,51,50,51,53,50,45,70,71,66,56,46,67,77,50,66,73,28,72,68,43,52,57,31,56,73,44,92,65,63,45,26,60,60,43,19,75,66,41,61,92,66,41,64,40,55,73,59,38,65,67,41,49,63,30,37,51,47,26,40,59,72,58,47,32,72,69,43,32,66,68,45,40,51,53,52,52,54,47,66,62,39,91,83,56,83,76,52,73,66,58,50,52,50,47,65,34,48,48,47,20,36,50,28,38,14,45,42,68,36,58,82,51,72,53,54,43,82,52,101,90,45,77,37,25,71,41,82,54,94,94,37,82,42,76,40,75,83,76,76,77,74,59,52,60,60,44,50,48,30,45,52,57,16,50,50,32,47,50,54,40,50,51,51,48,67,77,60,44,33,87,87,41,56,42,61,40,38,53,54,49,52,53,53,60,72,62,58,67,75,81,72,62,89,79,62,82,81,79,82,126

Secondary structure (DSSP, 8-state):
-HHHHHHHHTTTTTEEEETTEEEE---TTPPPPPHHHHHHHHHHHHHHHHHHHHHHHHHHHHH--HHHHTSHHHHHHTTSS--SHHHHHHH-GGG-S-HHHHHHHHHHHHHHIIIIIHHHH-HHHHHHHHHHHH-TTPPPPHHHHHHHHHHHHHHHHHHHHHHTTTTTEEEETTEEEEEEEETTEEEEE----TTHHHHHHHHHHHHHHHHHHHHHHHHHH--SSSSHHHHHHHHHHHHTS----GGGS-----

InterPro domains:
  IPR046558 Protein of unknown function DUF6712 [PF20459] (117-232)

Radius of gyration: 26.76 Å; Cα contacts (8 Å, |Δi|>4): 205; chains: 1; bounding box: 50×28×107 Å

Organism: NCBI:txid2682092

Sequence (254 aa):
MSWKCYELAFPHLKFKAGELGLQKVNGQNAVAISKWEYVDSKEANLAMLDLALENFWSAMESSKPAAWTGSTAYAKRQQVFIRSAGELSEHVPTLGRKNRLFEQLLTYIRRAEQNYIRPILTDAEYVALKVKWRDPAATWSVEEQMLLDFIRPAVAHMALFEAYPYLPLTLDSTGITESRSKDGTLEQVAPSDNKTGTQKRQLYQDGQQFLADLTEYLQATATTSLFPAYYQAQLAKVGTQQTDDFTNESLVIL

Foldseek 3Di:
DVLVVCLVCLVVPQWDQDPVGIDGDDDPPDDDDDPVNSLVVSVVSVVVVQVVVLVVVVVCVVVVDPVNCVDPLQVLLLQALHNALVLLCVLVVVVPRRRVVVSVLSVLLVVQCVPQVCVLLDVVRSVVLSVLSSDPPRDDDPLSVVLSVLVSSLSSLRSCLSCLVPVQWDQDPVGIWGWDDDPSDTDTDDDDPDPSVVVSVVSVVSSVVSSVVSNVSCVVPDDCVPSVVNVVVVVVVVVPPDPPPCVPPPPPDD